Protein AF-F6X4F9-F1 (afdb_monomer)

Sequence (262 aa):
MYTMCDDCQFLCIAQPEYCQVLHQGQENIQNVYNEAGDLVMVKEKREFEGGTKIGNIVIRGNADSLMHHLLEENSIDTTYTEDFLLTYRAFNNDPLKISNKLLEWFDSVMFRDKVIRVILLWINNHFNDFECDWRMMNVLEKFEEKLHQANLHGQTKLFNIACTAKAQARTVTITRPSSEAELCFQILGGSEKNFPIYISSVLEGSEGETKGVKRGDLLLEVNGQNFEKLTLEKATAILKKNTELRLTLKTSLFAFKEMVSE

Radius of gyration: 26.45 Å; Cα contacts (8 Å, |Δi|>4): 347; chains: 1; bounding box: 53×44×87 Å

Foldseek 3Di:
DDDPDPPDDDDDDDPVRVVVVVVLQVVQWDFDADPVGDGFWIWGWDAPDVRPDIDTDTDDGALVVLLVCLQPPDDPPPCSLVVCLVCVCVRDVDCCVSLVVLLVCCVDPSRVVSSLVSVLSNLQPPVVSQLVDVVSVVSLVSVLVSCVVVVVVVSNVSSLVSNQVSWDKDKFKDFAPALPDDDQWDWDDALVNPGFIFTQGGHPPDPCVVRRPDGQKGWQDWPNHGRGHGGSVVVVVVVSRDRMTTTTIIRNNPSNVVVVVD

Structure (mmCIF, N/CA/C/O backbone):
data_AF-F6X4F9-F1
#
_entry.id   AF-F6X4F9-F1
#
loop_
_atom_site.group_PDB
_atom_site.id
_atom_site.type_symbol
_atom_site.label_atom_id
_atom_site.label_alt_id
_atom_site.label_comp_id
_atom_site.label_asym_id
_atom_site.label_entity_id
_atom_site.label_seq_id
_atom_site.pdbx_PDB_ins_code
_atom_site.Cartn_x
_atom_site.Cartn_y
_atom_site.Cartn_z
_atom_site.occupancy
_atom_site.B_iso_or_equiv
_atom_site.auth_seq_id
_atom_site.auth_comp_id
_atom_site.auth_asym_id
_atom_site.auth_atom_id
_atom_site.pdbx_PDB_model_num
ATOM 1 N N 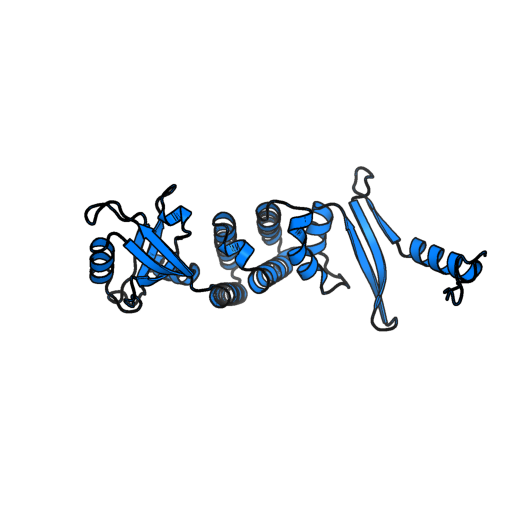. MET A 1 1 ? -2.314 15.198 -56.295 1.00 66.50 1 MET A N 1
ATOM 2 C CA . MET A 1 1 ? -3.221 15.125 -55.132 1.00 66.50 1 MET A CA 1
ATOM 3 C C . MET A 1 1 ? -4.538 15.734 -55.576 1.00 66.50 1 MET A C 1
ATOM 5 O O . MET A 1 1 ? -4.487 16.798 -56.176 1.00 66.50 1 MET A O 1
ATOM 9 N N . TYR A 1 2 ? -5.664 15.049 -55.387 1.00 78.69 2 TYR A N 1
ATOM 10 C CA . TYR A 1 2 ? -6.989 15.601 -55.689 1.00 78.69 2 TYR A CA 1
ATOM 11 C C . TYR A 1 2 ? -7.671 15.905 -54.357 1.00 78.69 2 TYR A C 1
ATOM 13 O O . TYR A 1 2 ? -7.706 15.033 -53.489 1.00 78.69 2 TYR A O 1
ATOM 21 N N . THR A 1 3 ? -8.136 17.137 -54.168 1.00 84.12 3 THR A N 1
ATOM 22 C CA . THR A 1 3 ? -8.830 17.561 -52.947 1.00 84.12 3 THR A CA 1
ATOM 23 C C . THR A 1 3 ? -10.338 17.404 -53.125 1.00 84.12 3 THR A C 1
ATOM 25 O O . THR A 1 3 ? -10.852 17.520 -54.234 1.00 84.12 3 THR A O 1
ATOM 28 N N . MET A 1 4 ? -11.041 17.091 -52.034 1.00 85.88 4 MET A N 1
ATOM 29 C CA . MET A 1 4 ? -12.495 16.858 -52.045 1.00 85.88 4 MET A CA 1
ATOM 30 C C . MET A 1 4 ? -13.306 18.115 -51.690 1.00 85.88 4 MET A C 1
ATOM 32 O O . MET A 1 4 ? -14.517 18.130 -51.888 1.00 85.88 4 MET A O 1
ATOM 36 N N . CYS A 1 5 ? -12.657 19.158 -51.169 1.00 88.69 5 CYS A N 1
ATOM 37 C CA . CYS A 1 5 ? -13.255 20.455 -50.859 1.00 88.69 5 CYS A CA 1
ATOM 38 C C . CYS A 1 5 ? -12.217 21.584 -50.978 1.00 88.69 5 CYS A C 1
ATOM 40 O O . CYS A 1 5 ? -11.009 21.322 -51.060 1.00 88.69 5 CYS A O 1
ATOM 42 N N . ASP A 1 6 ? -12.701 22.825 -50.982 1.00 88.94 6 ASP A N 1
ATOM 43 C CA . ASP A 1 6 ? -11.868 24.029 -51.028 1.00 88.94 6 ASP A CA 1
ATOM 44 C C . ASP A 1 6 ? -11.100 24.239 -49.705 1.00 88.94 6 ASP A C 1
ATOM 46 O O . ASP A 1 6 ? -11.443 23.659 -48.673 1.00 88.94 6 ASP A O 1
ATOM 50 N N . ASP A 1 7 ? -10.019 25.027 -49.756 1.00 88.25 7 ASP A N 1
ATOM 51 C CA . ASP A 1 7 ? -9.157 25.414 -48.621 1.00 88.25 7 ASP A CA 1
ATOM 52 C C . ASP A 1 7 ? -8.497 24.268 -47.823 1.00 88.25 7 ASP A C 1
ATOM 54 O O . ASP A 1 7 ? -8.150 24.412 -46.648 1.00 88.25 7 ASP A O 1
ATOM 58 N N . CYS A 1 8 ? -8.242 23.124 -48.464 1.00 85.62 8 CYS A N 1
ATOM 59 C CA . CYS A 1 8 ? -7.477 22.045 -47.839 1.00 85.62 8 CYS A CA 1
ATOM 60 C C . CYS A 1 8 ? -6.019 22.464 -47.559 1.00 85.62 8 CYS A C 1
ATOM 62 O O . CYS A 1 8 ? -5.264 22.780 -48.481 1.00 85.62 8 CYS A O 1
ATOM 64 N N . GLN A 1 9 ? -5.597 22.383 -46.295 1.00 87.94 9 GLN A N 1
ATOM 65 C CA . GLN A 1 9 ? -4.209 22.590 -45.875 1.00 87.94 9 GLN A CA 1
ATOM 66 C C . GLN A 1 9 ? -3.514 21.245 -45.658 1.00 87.94 9 GLN A C 1
ATOM 68 O O . GLN A 1 9 ? -4.029 20.376 -44.954 1.00 87.94 9 GLN A O 1
ATOM 73 N N . PHE A 1 10 ? -2.327 21.083 -46.238 1.00 85.94 10 PHE A N 1
ATOM 74 C CA . PHE A 1 10 ? -1.534 19.863 -46.115 1.00 85.94 10 PHE A CA 1
ATOM 75 C C . PHE A 1 10 ? -0.150 20.181 -45.569 1.00 85.94 10 PHE A C 1
ATOM 77 O O . PHE A 1 10 ? 0.509 21.115 -46.025 1.00 85.94 10 PHE A O 1
ATOM 84 N N . LEU A 1 11 ? 0.307 19.356 -44.628 1.00 86.50 11 LEU A N 1
ATOM 85 C CA . LEU A 1 11 ? 1.711 19.306 -44.253 1.00 86.50 11 LEU A CA 1
ATOM 86 C C . LEU A 1 11 ? 2.422 18.345 -45.210 1.00 86.50 11 LEU A C 1
ATOM 88 O O . LEU A 1 11 ? 2.177 17.139 -45.185 1.00 86.50 11 LEU A O 1
ATOM 92 N N . CYS A 1 12 ? 3.280 18.887 -46.069 1.00 87.50 12 CYS A N 1
ATOM 93 C CA . CYS A 1 12 ? 4.074 18.106 -47.010 1.00 87.50 12 CYS A CA 1
ATOM 94 C C . CYS A 1 12 ? 5.480 17.891 -46.443 1.00 87.50 12 CYS A C 1
ATOM 96 O O . CYS A 1 12 ? 6.145 18.855 -46.076 1.00 87.50 12 CYS A O 1
ATOM 98 N N . ILE A 1 13 ? 5.936 16.640 -46.419 1.00 85.62 13 ILE A N 1
ATOM 99 C CA . ILE A 1 13 ? 7.317 16.265 -46.087 1.00 85.62 13 ILE A CA 1
ATOM 100 C C . ILE A 1 13 ? 7.935 15.699 -47.364 1.00 85.62 13 ILE A C 1
ATOM 102 O O . ILE A 1 1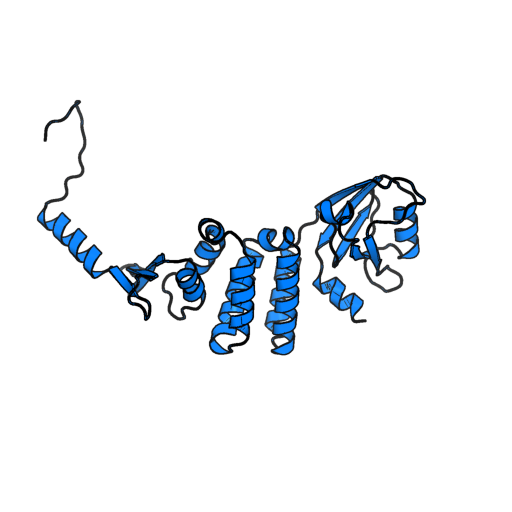3 ? 7.317 14.842 -48.007 1.00 85.62 13 ILE A O 1
ATOM 106 N N . ALA A 1 14 ? 9.114 16.177 -47.775 1.00 90.50 14 ALA A N 1
ATOM 107 C CA . ALA A 1 14 ? 9.739 15.668 -48.989 1.00 90.50 14 ALA A CA 1
ATOM 108 C C . ALA A 1 14 ? 10.130 14.195 -48.799 1.00 90.50 14 ALA A C 1
ATOM 110 O O . ALA A 1 14 ? 10.562 13.789 -47.723 1.00 90.50 14 ALA A O 1
ATOM 111 N N . GLN A 1 15 ? 10.015 13.376 -49.849 1.00 85.69 15 GLN A N 1
ATOM 112 C CA . GLN A 1 15 ? 10.325 11.944 -49.756 1.00 85.69 15 GLN A CA 1
ATOM 113 C C . GLN A 1 15 ? 11.728 11.650 -49.176 1.00 85.69 15 GLN A C 1
ATOM 115 O O . GLN A 1 15 ? 11.817 10.763 -48.329 1.00 85.69 15 GLN A O 1
ATOM 120 N N . PRO A 1 16 ? 12.809 12.377 -49.542 1.00 85.12 16 PRO A N 1
ATOM 121 C CA . PRO A 1 16 ? 14.123 12.166 -48.932 1.00 85.12 16 PRO A CA 1
ATOM 122 C C . PRO A 1 16 ? 14.138 12.443 -47.423 1.00 85.12 16 PRO A C 1
ATOM 124 O O . PRO A 1 16 ? 14.713 11.665 -46.668 1.00 85.12 16 PRO A O 1
ATOM 127 N N . GLU A 1 17 ? 13.457 13.502 -46.981 1.00 84.94 17 GLU A N 1
ATOM 128 C CA . GLU A 1 17 ? 13.347 13.885 -45.567 1.00 84.94 17 GLU A CA 1
ATOM 129 C C . GLU A 1 17 ? 12.519 12.856 -44.789 1.00 84.94 17 GLU A C 1
ATOM 131 O O . 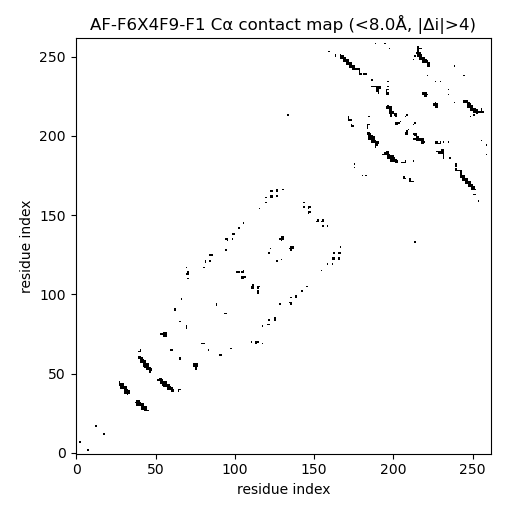GLU A 1 17 ? 12.913 12.426 -43.709 1.00 84.94 17 GLU A O 1
ATOM 136 N N . TYR A 1 18 ? 11.413 12.382 -45.368 1.00 83.12 18 TYR A N 1
ATOM 137 C CA . TYR A 1 18 ? 10.590 11.323 -44.788 1.00 83.12 18 TYR A CA 1
ATOM 138 C C . TYR A 1 18 ? 11.375 10.015 -44.626 1.00 83.12 18 TYR A C 1
ATOM 140 O O . TYR A 1 18 ? 11.352 9.403 -43.559 1.00 83.12 18 TYR A O 1
ATOM 148 N N . CYS A 1 19 ? 12.108 9.599 -45.664 1.00 75.62 19 CYS A N 1
ATOM 149 C CA . CYS A 1 19 ? 12.958 8.412 -45.608 1.00 75.62 19 CYS A CA 1
ATOM 150 C C . CYS A 1 19 ? 14.079 8.561 -44.573 1.00 75.62 19 CYS A C 1
ATOM 152 O O . CYS A 1 19 ? 14.352 7.608 -43.850 1.00 75.62 19 CYS A O 1
ATOM 154 N N . GLN A 1 20 ? 14.689 9.743 -44.462 1.00 75.56 20 GLN A N 1
ATOM 155 C CA . GLN A 1 20 ? 15.722 10.020 -43.467 1.00 75.56 20 GLN A CA 1
ATOM 156 C C . GLN A 1 20 ? 15.174 9.943 -42.036 1.00 75.56 20 GLN A C 1
ATOM 158 O O . GLN A 1 20 ? 15.777 9.276 -41.198 1.00 75.56 20 GLN A O 1
ATOM 163 N N . VAL A 1 21 ? 14.015 10.552 -41.765 1.00 76.31 21 VAL A N 1
ATOM 164 C CA . VAL A 1 21 ? 13.353 10.494 -40.450 1.00 76.31 21 VAL A CA 1
ATOM 165 C C . VAL A 1 21 ? 12.962 9.058 -40.094 1.00 76.31 21 VAL A C 1
ATOM 167 O O . VAL A 1 21 ? 13.197 8.616 -38.970 1.00 76.31 21 VAL A O 1
ATOM 170 N N . LEU A 1 22 ? 12.414 8.296 -41.047 1.00 72.06 22 LEU A N 1
ATOM 171 C CA . LEU A 1 22 ? 12.096 6.882 -40.832 1.00 72.06 22 LEU A CA 1
ATOM 172 C C . LEU A 1 22 ? 13.340 6.041 -40.537 1.00 72.06 22 LEU A C 1
ATOM 174 O O . LEU A 1 22 ? 13.297 5.190 -39.651 1.00 72.06 22 LEU A O 1
ATOM 178 N N . HIS A 1 23 ? 14.434 6.261 -41.268 1.00 70.50 23 HIS A N 1
ATOM 179 C CA . HIS A 1 23 ? 15.666 5.497 -41.087 1.00 70.50 23 HIS A CA 1
ATOM 180 C C . HIS A 1 23 ? 16.326 5.811 -39.742 1.00 70.50 23 HIS A C 1
ATOM 182 O O . HIS A 1 23 ? 16.670 4.892 -39.007 1.00 70.50 23 HIS A O 1
ATOM 188 N N . GLN A 1 24 ? 16.386 7.092 -39.363 1.00 69.56 24 GLN A N 1
ATOM 189 C CA . GLN A 1 24 ? 16.840 7.516 -38.036 1.00 69.56 24 GLN A CA 1
ATOM 190 C C . GLN A 1 24 ? 15.976 6.912 -36.921 1.00 69.56 24 GLN A C 1
ATOM 192 O O . GLN A 1 24 ? 16.505 6.412 -35.932 1.00 69.56 24 GLN A O 1
ATOM 197 N N . GLY A 1 25 ? 14.650 6.886 -37.092 1.00 68.94 25 GLY A N 1
ATOM 198 C CA . GLY A 1 25 ? 13.745 6.220 -36.155 1.00 68.94 25 GLY A CA 1
ATOM 199 C C . GLY A 1 25 ? 14.023 4.718 -36.024 1.00 68.94 25 GLY A C 1
ATOM 200 O O . GLY A 1 25 ? 14.007 4.191 -34.918 1.00 68.94 25 GLY A O 1
ATOM 201 N N . GLN A 1 26 ? 14.331 4.029 -37.127 1.00 67.38 26 GLN A N 1
ATOM 202 C CA . GLN A 1 26 ? 14.677 2.602 -37.117 1.00 67.38 26 GLN A CA 1
ATOM 203 C C . GLN A 1 26 ? 16.035 2.318 -36.466 1.00 67.38 26 GLN A C 1
ATOM 205 O O . GLN A 1 26 ? 16.137 1.368 -35.695 1.00 67.38 26 GLN A O 1
ATOM 210 N N . GLU A 1 27 ? 17.054 3.140 -36.724 1.00 74.19 27 GLU A N 1
ATOM 211 C CA . GLU A 1 27 ? 18.376 3.020 -36.088 1.00 74.19 27 GLU A CA 1
ATOM 212 C C . GLU A 1 27 ? 18.328 3.297 -34.578 1.00 74.19 27 GLU A C 1
ATOM 214 O O . GLU A 1 27 ? 19.122 2.748 -33.811 1.00 74.19 27 GLU A O 1
ATOM 219 N N . ASN A 1 28 ? 17.367 4.110 -34.135 1.00 81.75 28 ASN A N 1
ATOM 220 C CA . ASN A 1 28 ? 17.165 4.428 -32.725 1.00 81.75 28 ASN A CA 1
ATOM 221 C C . ASN A 1 28 ? 16.372 3.358 -31.962 1.00 81.75 28 ASN A C 1
ATOM 223 O O . ASN A 1 28 ? 16.310 3.420 -30.732 1.00 81.75 28 ASN A O 1
ATOM 227 N N . ILE A 1 29 ? 15.785 2.367 -32.640 1.00 87.00 29 ILE A N 1
ATOM 228 C CA . ILE A 1 29 ? 15.054 1.277 -31.987 1.00 87.00 29 ILE A CA 1
ATOM 229 C C . ILE A 1 29 ? 16.019 0.162 -31.579 1.00 87.00 29 ILE A C 1
ATOM 231 O O . ILE A 1 29 ? 16.680 -0.469 -32.401 1.00 87.00 29 ILE A O 1
ATOM 235 N N . GLN A 1 30 ? 16.025 -0.152 -30.287 1.00 87.69 30 GLN A N 1
ATOM 236 C CA . GLN A 1 30 ? 16.739 -1.283 -29.716 1.00 87.69 30 GLN A CA 1
ATOM 237 C C . GLN A 1 30 ? 15.753 -2.380 -29.301 1.00 87.69 30 GLN A C 1
ATOM 239 O O . GLN A 1 30 ? 14.967 -2.224 -28.365 1.00 87.69 30 GLN A O 1
ATOM 244 N N . ASN A 1 31 ? 15.845 -3.529 -29.966 1.00 90.81 31 ASN A N 1
ATOM 245 C CA . ASN A 1 31 ? 15.085 -4.729 -29.629 1.00 90.81 31 ASN A CA 1
ATOM 246 C C . ASN A 1 31 ? 15.858 -5.585 -28.615 1.00 90.81 31 ASN A C 1
ATOM 248 O O . ASN A 1 31 ? 17.020 -5.922 -28.841 1.00 90.81 31 ASN A O 1
ATOM 252 N N . VAL A 1 32 ? 15.209 -5.944 -27.509 1.00 89.81 32 VAL A N 1
ATOM 253 C CA . VAL A 1 32 ? 15.756 -6.798 -26.449 1.00 89.81 32 VAL A CA 1
ATOM 254 C C . VAL A 1 32 ? 15.086 -8.164 -26.528 1.00 89.81 32 VAL A C 1
ATOM 256 O O . VAL A 1 32 ? 13.857 -8.257 -26.468 1.00 89.81 32 VAL A O 1
ATOM 259 N N . TYR A 1 33 ? 15.899 -9.212 -26.641 1.00 91.31 33 TYR A N 1
ATOM 260 C CA . TYR A 1 33 ? 15.455 -10.599 -26.768 1.00 91.31 33 TYR A CA 1
ATOM 261 C C . TYR A 1 33 ? 15.813 -11.404 -25.515 1.00 91.31 33 TYR A C 1
ATOM 263 O 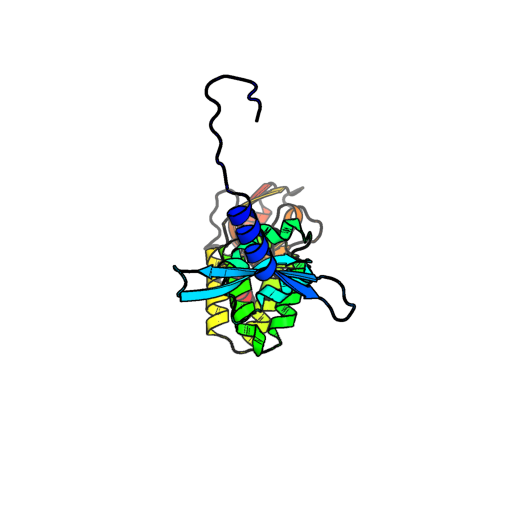O . TYR A 1 33 ? 16.802 -11.098 -24.847 1.00 91.31 33 TYR A O 1
ATOM 271 N N . ASN A 1 34 ? 15.012 -12.418 -25.188 1.00 89.75 34 ASN A N 1
ATOM 272 C CA . ASN A 1 34 ? 15.345 -13.385 -24.138 1.00 89.75 34 ASN A CA 1
ATOM 273 C C . ASN A 1 34 ? 16.349 -14.444 -24.645 1.00 89.75 34 ASN A C 1
ATOM 275 O O . ASN A 1 34 ? 16.702 -14.482 -25.823 1.00 89.75 34 ASN A O 1
ATOM 279 N N . GLU A 1 35 ? 16.776 -15.344 -23.756 1.00 87.75 35 GLU A N 1
ATOM 280 C CA . GLU A 1 35 ? 17.669 -16.467 -24.096 1.00 87.75 35 GLU A CA 1
ATOM 281 C C . GLU A 1 35 ? 17.063 -17.445 -25.119 1.00 87.75 35 GLU A C 1
ATOM 283 O O . GLU A 1 35 ? 17.797 -18.127 -25.829 1.00 87.75 35 GLU A O 1
ATOM 288 N N . ALA A 1 36 ? 15.731 -17.495 -25.226 1.00 89.19 36 ALA A N 1
ATOM 289 C CA . ALA A 1 36 ? 15.012 -18.309 -26.204 1.00 89.19 36 ALA A CA 1
ATOM 290 C C . ALA A 1 36 ? 14.907 -17.644 -27.595 1.00 89.19 36 ALA A C 1
ATOM 292 O O . ALA A 1 36 ? 14.489 -18.295 -28.551 1.00 89.19 36 ALA A O 1
ATOM 293 N N . GLY A 1 37 ? 15.308 -16.373 -27.727 1.00 88.69 37 GLY A N 1
ATOM 294 C CA . GLY A 1 37 ? 15.228 -15.591 -28.963 1.00 88.69 37 GLY A CA 1
ATOM 295 C C . GLY A 1 37 ? 13.920 -14.814 -29.165 1.00 88.69 37 GLY A C 1
ATOM 296 O O . GLY A 1 37 ? 13.757 -14.175 -30.204 1.00 88.69 37 GLY A O 1
ATOM 297 N N . ASP A 1 38 ? 13.001 -14.814 -28.199 1.00 91.06 38 ASP A N 1
ATOM 298 C CA . ASP A 1 38 ? 11.753 -14.049 -28.271 1.00 91.06 38 ASP A CA 1
ATOM 299 C C . ASP A 1 38 ? 11.983 -12.572 -27.941 1.00 91.06 38 ASP A C 1
ATOM 301 O O . ASP A 1 38 ? 12.715 -12.231 -27.008 1.00 91.06 38 ASP A O 1
ATOM 305 N N . LEU A 1 39 ? 11.311 -11.679 -28.671 1.00 92.19 39 LEU A N 1
ATOM 306 C CA . LEU A 1 39 ? 11.330 -10.242 -28.398 1.00 92.19 39 LEU A CA 1
ATOM 307 C C . LEU A 1 39 ? 10.563 -9.939 -27.104 1.00 92.19 39 LEU A C 1
ATOM 309 O O . LEU A 1 39 ? 9.344 -10.104 -27.053 1.00 92.19 39 LEU A O 1
ATOM 313 N N . VAL A 1 40 ? 11.255 -9.433 -26.082 1.00 94.00 40 VAL A N 1
ATOM 314 C CA . VAL A 1 40 ? 10.661 -9.180 -24.758 1.00 94.00 40 VAL A CA 1
ATOM 315 C C . VAL A 1 40 ? 10.491 -7.703 -24.424 1.00 94.00 40 VAL A C 1
ATOM 317 O O . VAL A 1 40 ? 9.591 -7.349 -23.661 1.00 94.00 40 VAL A O 1
ATOM 320 N N . MET A 1 41 ? 11.304 -6.825 -25.012 1.00 93.31 41 MET A N 1
ATOM 321 C CA . MET A 1 41 ? 11.222 -5.384 -24.787 1.00 93.31 41 MET A CA 1
ATOM 322 C C . MET A 1 41 ? 11.773 -4.609 -25.983 1.00 93.31 41 MET A C 1
ATOM 324 O O . MET A 1 41 ? 12.692 -5.055 -26.664 1.00 93.31 41 MET A O 1
ATOM 328 N N . VAL A 1 42 ? 11.209 -3.434 -26.233 1.00 93.19 42 VAL A N 1
ATOM 329 C CA . VAL A 1 42 ? 11.664 -2.491 -27.252 1.00 93.19 42 VAL A CA 1
ATOM 330 C C . VAL A 1 42 ? 11.962 -1.167 -26.572 1.00 93.19 42 VAL A C 1
ATOM 332 O O . VAL A 1 42 ? 11.096 -0.587 -25.908 1.00 93.19 42 VAL A O 1
ATOM 335 N N . LYS A 1 43 ? 13.196 -0.705 -26.747 1.00 91.56 43 LYS A N 1
ATOM 336 C CA . LYS A 1 43 ? 13.685 0.582 -26.274 1.00 91.56 43 LYS A CA 1
ATOM 337 C C . LYS A 1 43 ? 13.901 1.523 -27.460 1.00 91.56 43 LYS A C 1
ATOM 339 O O . LYS A 1 43 ? 14.220 1.071 -28.555 1.00 91.56 43 LYS A O 1
ATOM 344 N N . GLU A 1 44 ? 13.737 2.818 -27.246 1.00 89.19 44 GLU A N 1
ATOM 345 C CA . GLU A 1 44 ? 14.043 3.862 -28.226 1.00 89.19 44 GLU A CA 1
ATOM 346 C C . GLU A 1 44 ? 15.117 4.783 -27.653 1.00 89.19 44 GLU A C 1
ATOM 348 O O . GLU A 1 44 ? 14.991 5.279 -26.531 1.00 89.19 44 GLU A O 1
ATOM 353 N N . LYS A 1 45 ? 16.174 5.016 -28.426 1.00 85.81 45 LYS A N 1
ATOM 354 C CA . LYS A 1 45 ? 17.211 5.987 -28.111 1.00 85.81 45 LYS A CA 1
ATOM 355 C C . LYS A 1 45 ? 16.672 7.390 -28.381 1.00 85.81 45 LYS A C 1
ATOM 357 O O . LYS A 1 45 ? 16.389 7.736 -29.524 1.00 85.81 45 LYS A O 1
ATOM 362 N N . ARG A 1 46 ? 16.551 8.199 -27.330 1.00 83.00 46 ARG A N 1
ATOM 363 C CA . ARG A 1 46 ? 16.126 9.599 -27.409 1.00 83.00 46 ARG A CA 1
ATOM 364 C C . ARG A 1 46 ? 17.205 10.540 -26.896 1.00 83.00 46 ARG A C 1
ATOM 366 O O . ARG A 1 46 ? 17.989 10.206 -26.004 1.00 83.00 46 ARG A O 1
ATOM 373 N N . GLU A 1 47 ? 17.213 11.731 -27.478 1.00 78.12 47 GLU A N 1
ATOM 374 C CA . GLU A 1 47 ? 17.996 12.866 -27.010 1.00 78.12 47 GLU A CA 1
ATOM 375 C C . GLU A 1 47 ? 17.135 13.714 -26.071 1.00 78.12 47 GLU A C 1
ATOM 377 O O . GLU A 1 47 ? 16.001 14.071 -26.390 1.00 78.12 47 GLU A O 1
ATOM 382 N N . PHE A 1 48 ? 17.680 14.029 -24.903 1.00 68.31 48 PHE A N 1
ATOM 383 C CA . PHE A 1 48 ? 17.057 14.856 -23.879 1.00 68.31 48 PHE A CA 1
ATOM 384 C C . PHE A 1 48 ? 17.857 16.149 -23.696 1.00 68.31 48 PHE A C 1
ATOM 386 O O . PHE A 1 48 ? 19.045 16.213 -24.022 1.00 68.31 48 PHE A O 1
ATOM 393 N N . GLU A 1 49 ? 17.188 17.186 -23.181 1.00 65.31 49 GLU A N 1
ATOM 394 C CA . GLU A 1 49 ? 17.802 18.472 -22.798 1.00 65.31 49 GLU A CA 1
ATOM 395 C C . GLU A 1 49 ? 18.611 19.159 -23.919 1.00 65.31 49 GLU A C 1
ATOM 397 O O . GLU A 1 49 ? 19.643 19.776 -23.677 1.00 65.31 49 GLU A O 1
ATOM 402 N N . GLY A 1 50 ? 18.145 19.071 -25.170 1.00 61.81 50 GLY A N 1
ATOM 403 C CA . GLY A 1 50 ? 18.813 19.726 -26.302 1.00 61.81 50 GLY A CA 1
ATOM 404 C C . GLY A 1 50 ? 20.109 19.041 -26.759 1.00 61.81 50 GLY A C 1
ATOM 405 O O . GLY A 1 50 ? 20.953 19.700 -27.360 1.00 61.81 50 GLY A O 1
ATOM 406 N N . GLY A 1 51 ? 20.268 17.740 -26.481 1.00 63.47 51 GLY A N 1
ATOM 407 C CA . GLY A 1 51 ? 21.341 16.897 -27.029 1.00 63.47 51 GLY A CA 1
ATOM 408 C C . GLY A 1 51 ? 22.476 16.565 -26.054 1.00 63.47 51 GLY A C 1
ATOM 409 O O . GLY A 1 51 ? 23.390 15.823 -26.404 1.00 63.47 51 GLY A O 1
ATOM 410 N N . THR A 1 52 ? 22.435 17.066 -24.818 1.00 64.75 52 THR A N 1
ATOM 411 C CA . THR A 1 52 ? 23.460 16.796 -23.790 1.00 64.75 52 THR A CA 1
ATOM 412 C C . THR A 1 52 ? 23.322 15.423 -23.138 1.00 64.75 52 THR A C 1
ATOM 414 O O . THR A 1 52 ? 24.314 14.885 -22.641 1.00 64.75 52 THR A O 1
ATOM 417 N N . LYS A 1 53 ? 22.122 14.829 -23.144 1.00 71.31 53 LYS A N 1
ATOM 418 C CA . LYS A 1 53 ? 21.860 13.518 -22.540 1.00 71.31 53 LYS A CA 1
ATOM 419 C C . LYS A 1 53 ? 21.167 12.606 -23.545 1.00 71.31 53 LYS A C 1
ATOM 421 O O . LYS A 1 53 ? 20.045 12.869 -23.961 1.00 71.31 53 LYS A O 1
ATOM 426 N N . ILE A 1 54 ? 21.837 11.524 -23.930 1.00 77.75 54 ILE A N 1
ATOM 427 C CA . ILE A 1 54 ? 21.324 10.560 -24.906 1.00 77.75 54 ILE A CA 1
ATOM 428 C C . ILE A 1 54 ? 21.147 9.208 -24.235 1.00 77.75 54 ILE A C 1
ATOM 430 O O . ILE A 1 54 ? 22.075 8.706 -23.600 1.00 77.75 54 ILE A O 1
ATOM 434 N N . GLY A 1 55 ? 19.998 8.576 -24.447 1.00 80.88 55 GLY A N 1
ATOM 435 C CA . GLY A 1 55 ? 19.865 7.146 -24.202 1.00 80.88 55 GLY A CA 1
ATOM 436 C C . GLY A 1 55 ? 18.431 6.665 -24.220 1.00 80.88 55 GLY A C 1
ATOM 437 O O . GLY A 1 55 ? 17.572 7.250 -24.871 1.00 80.88 55 GLY A O 1
ATOM 438 N N . ASN A 1 56 ? 18.210 5.526 -23.581 1.00 85.56 56 ASN A N 1
ATOM 439 C CA . ASN A 1 56 ? 17.127 4.646 -23.981 1.00 85.56 56 ASN A CA 1
ATOM 440 C C . ASN A 1 56 ? 15.913 4.794 -23.074 1.00 85.56 56 ASN A C 1
ATOM 442 O O . ASN A 1 56 ? 16.038 4.712 -21.853 1.00 85.56 56 ASN A O 1
ATOM 446 N N . ILE A 1 57 ? 14.745 4.925 -23.692 1.00 89.19 57 ILE A N 1
ATOM 447 C CA . ILE A 1 57 ? 13.451 4.823 -23.023 1.00 89.19 57 ILE A CA 1
ATOM 448 C C . ILE A 1 57 ? 12.725 3.554 -23.446 1.00 89.19 57 ILE A C 1
ATOM 450 O O . ILE A 1 57 ? 12.957 3.037 -24.538 1.00 89.19 57 ILE A O 1
ATOM 454 N N . VAL A 1 58 ? 11.835 3.047 -22.603 1.00 91.75 58 VAL A N 1
ATOM 455 C CA . VAL A 1 58 ? 11.025 1.873 -22.936 1.00 91.75 58 VAL A CA 1
ATOM 456 C C . VAL A 1 58 ? 9.788 2.299 -23.718 1.00 91.75 58 VAL A C 1
ATOM 458 O O . VAL A 1 58 ? 9.047 3.174 -23.288 1.00 91.75 58 VAL A O 1
ATOM 461 N N . ILE A 1 59 ? 9.549 1.652 -24.860 1.00 90.69 59 ILE A N 1
ATOM 462 C CA . ILE A 1 59 ? 8.358 1.888 -25.692 1.00 90.69 59 ILE A CA 1
ATOM 463 C C . ILE A 1 59 ? 7.299 0.820 -25.448 1.00 90.69 59 ILE A C 1
ATOM 465 O O . ILE A 1 59 ? 6.110 1.112 -25.365 1.00 90.69 59 ILE A O 1
ATOM 469 N N . ARG A 1 60 ? 7.730 -0.440 -25.359 1.00 91.38 60 ARG A N 1
ATOM 470 C CA . ARG A 1 60 ? 6.861 -1.580 -25.060 1.00 91.38 60 ARG A CA 1
ATOM 471 C C . ARG A 1 60 ? 7.681 -2.741 -24.529 1.00 91.38 60 ARG A C 1
ATOM 473 O O . ARG A 1 60 ? 8.855 -2.883 -24.858 1.00 91.38 60 ARG A O 1
ATOM 480 N N . GLY A 1 61 ? 7.038 -3.622 -23.786 1.00 92.50 61 GLY A N 1
ATOM 481 C CA . GLY A 1 61 ? 7.618 -4.881 -23.352 1.00 92.50 61 GLY A CA 1
ATOM 482 C C . GLY A 1 61 ? 6.542 -5.802 -22.812 1.00 92.50 61 GLY A C 1
ATOM 483 O O . GLY A 1 61 ? 5.401 -5.384 -22.608 1.00 92.50 61 GLY A O 1
ATOM 484 N N . ASN A 1 62 ? 6.900 -7.062 -22.600 1.00 92.62 62 ASN A N 1
ATOM 485 C CA . ASN A 1 62 ? 6.057 -7.955 -21.818 1.00 92.62 62 ASN A CA 1
ATOM 486 C C . ASN A 1 62 ? 6.065 -7.533 -20.333 1.00 92.62 62 ASN A C 1
ATOM 488 O O . ASN A 1 62 ? 6.943 -6.790 -19.888 1.00 92.62 62 ASN A O 1
ATOM 492 N N . ALA A 1 63 ? 5.079 -8.005 -19.566 1.00 91.75 63 ALA A N 1
ATOM 493 C CA . ALA A 1 63 ? 4.892 -7.593 -18.174 1.00 91.75 63 ALA A CA 1
ATOM 494 C C . ALA A 1 63 ? 6.153 -7.806 -17.315 1.00 91.75 63 ALA A C 1
ATOM 496 O O . ALA A 1 63 ? 6.529 -6.919 -16.550 1.00 91.75 63 ALA A O 1
ATOM 497 N N . ASP A 1 64 ? 6.838 -8.939 -17.488 1.00 90.62 64 ASP A N 1
ATOM 498 C CA . ASP A 1 64 ? 8.041 -9.267 -16.720 1.00 90.62 64 ASP A CA 1
ATOM 499 C C . ASP A 1 64 ? 9.205 -8.326 -17.042 1.00 90.62 64 ASP A C 1
ATOM 501 O O . ASP A 1 64 ? 9.861 -7.829 -16.130 1.00 90.62 64 ASP A O 1
ATOM 505 N N . SER A 1 65 ? 9.440 -8.008 -18.318 1.00 92.44 65 SER A N 1
ATOM 506 C CA . SER A 1 65 ? 10.525 -7.100 -18.719 1.00 92.44 65 SER A CA 1
ATOM 507 C C . SER A 1 65 ? 10.276 -5.677 -18.242 1.00 92.44 65 SER A C 1
ATOM 509 O O . SER A 1 65 ? 11.200 -5.024 -17.760 1.00 92.44 65 SER A O 1
ATOM 511 N N . LEU A 1 66 ? 9.025 -5.209 -18.326 1.00 93.75 66 LEU A N 1
ATOM 512 C CA . LEU A 1 66 ? 8.637 -3.905 -17.788 1.00 93.75 66 LEU A CA 1
ATOM 513 C C . LEU A 1 66 ? 8.867 -3.846 -16.273 1.00 93.75 66 LEU A C 1
ATOM 515 O O . LEU A 1 66 ? 9.402 -2.863 -15.758 1.00 93.75 66 LEU A O 1
ATOM 519 N N . MET A 1 67 ? 8.515 -4.917 -15.561 1.00 92.81 67 MET A N 1
ATOM 520 C CA . MET A 1 67 ? 8.723 -5.019 -14.120 1.00 92.81 67 MET A CA 1
ATOM 521 C C . MET A 1 67 ? 10.217 -5.056 -13.767 1.00 92.81 67 MET A C 1
ATOM 523 O O . MET A 1 67 ? 10.650 -4.339 -12.870 1.00 92.81 67 MET A O 1
ATOM 527 N N . HIS A 1 68 ? 11.029 -5.830 -14.490 1.00 91.94 68 HIS A N 1
ATOM 528 C CA . HIS A 1 68 ? 12.483 -5.867 -14.303 1.00 91.94 68 HIS A CA 1
ATOM 529 C C . HIS A 1 68 ? 13.146 -4.511 -14.574 1.00 91.94 68 HIS A C 1
ATOM 531 O O . HIS A 1 68 ? 14.110 -4.157 -13.894 1.00 91.94 68 HIS A O 1
ATOM 537 N N . HIS A 1 69 ? 12.616 -3.720 -15.511 1.00 93.25 69 HIS A N 1
ATOM 538 C CA . HIS A 1 69 ? 13.156 -2.396 -15.818 1.00 93.25 69 HIS A CA 1
ATOM 539 C C . HIS A 1 69 ? 13.002 -1.386 -14.665 1.00 93.25 69 HIS A C 1
ATOM 541 O O . HIS A 1 69 ? 13.764 -0.424 -14.602 1.00 93.25 69 HIS A O 1
ATOM 547 N N . LEU A 1 70 ? 12.123 -1.636 -13.681 1.00 92.94 70 LEU A N 1
ATOM 548 C CA . LEU A 1 70 ? 12.081 -0.852 -12.434 1.00 92.94 70 LEU A CA 1
ATOM 549 C C . LEU A 1 70 ? 13.423 -0.854 -11.682 1.00 92.94 70 LEU A C 1
ATOM 551 O O . LEU A 1 70 ? 13.697 0.053 -10.897 1.00 92.94 70 LEU A O 1
ATOM 555 N N . LEU A 1 71 ? 14.252 -1.878 -11.904 1.00 90.62 71 LEU A N 1
ATOM 556 C CA . LEU A 1 71 ? 15.555 -2.041 -11.272 1.00 90.62 71 LEU A CA 1
ATOM 557 C C . LEU A 1 71 ? 16.725 -1.565 -12.143 1.00 90.62 71 LEU A C 1
ATOM 559 O O . LEU A 1 71 ? 17.872 -1.803 -11.771 1.00 90.62 71 LEU A O 1
ATOM 563 N N . GLU A 1 72 ? 16.497 -0.868 -13.257 1.00 86.62 72 GLU A N 1
ATOM 564 C CA . GLU A 1 72 ? 17.567 -0.326 -14.112 1.00 86.62 72 GLU A CA 1
ATOM 565 C C . GLU A 1 72 ? 18.305 0.841 -13.413 1.00 86.62 72 GLU A C 1
ATOM 567 O O . GLU A 1 72 ? 17.677 1.694 -12.790 1.00 86.62 72 GLU A O 1
ATOM 572 N N . GLU A 1 73 ? 19.649 0.854 -13.374 1.00 71.62 73 GLU A N 1
ATOM 573 C CA . GLU A 1 73 ? 20.445 1.875 -12.631 1.00 71.62 73 GLU A CA 1
ATOM 574 C C . GLU A 1 73 ? 20.559 3.199 -13.366 1.00 71.62 73 GLU A C 1
ATOM 576 O O . GLU A 1 73 ? 20.489 4.256 -12.746 1.00 71.62 73 GLU A O 1
ATOM 581 N N . ASN A 1 74 ? 20.663 3.132 -14.687 1.00 72.25 74 ASN A N 1
ATOM 582 C CA . ASN A 1 74 ? 20.962 4.282 -15.527 1.00 72.25 74 ASN A CA 1
ATOM 583 C C . ASN A 1 74 ? 19.781 4.632 -16.435 1.00 72.25 74 ASN A C 1
ATOM 585 O O . ASN A 1 74 ? 19.978 5.030 -17.584 1.00 72.25 74 ASN A O 1
ATOM 589 N N . SER A 1 75 ? 18.549 4.465 -15.936 1.00 78.81 75 SER A N 1
ATOM 590 C CA . SER A 1 75 ? 17.374 4.927 -16.675 1.00 78.81 75 SER A CA 1
ATOM 591 C C . SER A 1 75 ? 17.445 6.443 -16.834 1.00 78.81 75 SER A C 1
ATOM 593 O O . SER A 1 75 ? 17.558 7.190 -15.859 1.00 78.81 75 SER A O 1
ATOM 595 N N . ILE A 1 76 ? 17.397 6.899 -18.082 1.00 83.06 76 ILE A N 1
ATOM 596 C CA . ILE A 1 76 ? 17.292 8.326 -18.399 1.00 83.06 76 ILE A CA 1
ATOM 597 C C . ILE A 1 76 ? 15.868 8.814 -18.169 1.00 83.06 76 ILE A C 1
ATOM 599 O O . ILE A 1 76 ? 15.673 9.978 -17.826 1.00 83.06 76 ILE A O 1
ATOM 603 N N . ASP A 1 77 ? 14.907 7.906 -18.310 1.00 85.56 77 ASP A N 1
ATOM 604 C CA . ASP A 1 77 ? 13.519 8.139 -17.983 1.00 85.56 77 ASP A CA 1
ATOM 605 C C . ASP A 1 77 ? 13.344 8.160 -16.459 1.00 85.56 77 ASP A C 1
ATOM 607 O O . ASP A 1 77 ? 13.398 7.125 -15.783 1.00 85.56 77 ASP A O 1
ATOM 611 N N . THR A 1 78 ? 13.183 9.367 -15.920 1.00 86.56 78 THR A N 1
ATOM 612 C CA . THR A 1 78 ? 12.982 9.601 -14.489 1.00 86.56 78 THR A CA 1
ATOM 613 C C . THR A 1 78 ? 11.547 9.351 -14.038 1.00 86.56 78 THR A C 1
ATOM 615 O O . THR A 1 78 ? 11.341 9.189 -12.835 1.00 86.56 78 THR A O 1
ATOM 618 N N . THR A 1 79 ? 10.578 9.331 -14.963 1.00 89.69 79 THR A N 1
ATOM 619 C CA . THR A 1 79 ? 9.149 9.135 -14.664 1.00 89.69 79 THR A CA 1
ATOM 620 C C . THR A 1 79 ? 8.715 7.686 -14.839 1.00 89.69 79 THR A C 1
ATOM 622 O O . THR A 1 79 ? 7.671 7.315 -14.316 1.00 89.69 79 THR A O 1
ATOM 625 N N . TYR A 1 80 ? 9.549 6.830 -15.444 1.00 93.00 80 TYR A N 1
ATOM 626 C CA . TYR A 1 80 ? 9.241 5.416 -15.689 1.00 93.00 80 TYR A CA 1
ATOM 627 C C . TYR A 1 80 ? 8.601 4.688 -14.499 1.00 93.00 80 TYR A C 1
ATOM 629 O O . TYR A 1 80 ? 7.608 3.984 -14.663 1.00 93.00 80 TYR A O 1
ATOM 637 N N . THR A 1 81 ? 9.149 4.830 -13.285 1.00 94.06 81 THR A N 1
ATOM 638 C CA . THR A 1 81 ? 8.576 4.180 -12.094 1.00 94.06 81 THR A CA 1
ATOM 639 C C . THR A 1 81 ? 7.159 4.669 -11.806 1.00 94.06 81 THR A C 1
ATOM 641 O O . THR A 1 81 ? 6.301 3.864 -11.461 1.00 94.06 81 THR A O 1
ATOM 644 N N . GLU A 1 82 ? 6.902 5.966 -11.944 1.00 93.69 82 GLU A N 1
ATOM 645 C CA . GLU A 1 82 ? 5.575 6.546 -11.730 1.00 93.69 82 GLU A CA 1
ATOM 646 C C . GLU A 1 82 ? 4.606 6.094 -12.822 1.00 93.69 82 GLU A C 1
ATOM 648 O O . GLU A 1 82 ? 3.514 5.629 -12.506 1.00 93.69 82 GLU A O 1
ATOM 653 N N . ASP A 1 83 ? 5.036 6.126 -14.083 1.00 93.94 83 ASP A N 1
ATOM 654 C CA . ASP A 1 83 ? 4.237 5.686 -15.228 1.00 93.94 83 ASP A CA 1
ATOM 655 C C . ASP A 1 83 ? 3.893 4.194 -15.131 1.00 93.94 83 ASP A C 1
ATOM 657 O O . ASP A 1 83 ? 2.748 3.790 -15.352 1.00 93.94 83 ASP A O 1
ATOM 661 N N . PHE A 1 84 ? 4.854 3.362 -14.720 1.00 95.38 84 PHE A N 1
ATOM 662 C CA . PHE A 1 84 ? 4.632 1.943 -14.461 1.00 95.38 84 PHE A CA 1
ATOM 663 C C . PHE A 1 84 ? 3.609 1.739 -13.338 1.00 95.38 84 PHE A C 1
ATOM 665 O O . PHE A 1 84 ? 2.652 0.985 -13.509 1.00 95.38 84 PHE A O 1
ATOM 672 N N . LEU A 1 85 ? 3.770 2.415 -12.196 1.00 95.00 85 LEU A N 1
ATOM 673 C CA . LEU A 1 85 ? 2.860 2.279 -11.052 1.00 95.00 85 LEU A CA 1
ATOM 674 C C . LEU A 1 85 ? 1.454 2.826 -11.347 1.00 95.00 85 LEU A C 1
ATOM 676 O O . LEU A 1 85 ? 0.467 2.297 -10.835 1.00 95.00 85 LEU A O 1
ATOM 680 N N . LEU A 1 86 ? 1.346 3.827 -12.218 1.00 93.69 86 LEU A N 1
ATOM 681 C CA . LEU A 1 86 ? 0.073 4.361 -12.686 1.00 93.69 86 LEU A CA 1
ATOM 682 C C . LEU A 1 86 ? -0.646 3.383 -13.629 1.00 93.69 86 LEU A C 1
ATOM 684 O O . LEU A 1 86 ? -1.872 3.274 -13.591 1.00 93.69 86 LEU A O 1
ATOM 688 N N . THR A 1 87 ? 0.102 2.669 -14.477 1.00 93.38 87 THR A N 1
ATOM 689 C CA . THR A 1 87 ? -0.461 1.923 -15.616 1.00 93.38 87 THR A CA 1
ATOM 690 C C . THR A 1 87 ? -0.386 0.403 -15.503 1.00 93.38 87 THR A C 1
ATOM 692 O O . THR A 1 87 ? -0.985 -0.275 -16.340 1.00 93.38 87 THR A O 1
ATOM 695 N N . TYR A 1 88 ? 0.256 -0.167 -14.471 1.00 93.75 88 TYR A N 1
ATOM 696 C CA . TYR A 1 88 ? 0.473 -1.621 -14.378 1.00 93.75 88 TYR A CA 1
ATOM 697 C C . TYR A 1 88 ? -0.809 -2.445 -14.507 1.00 93.75 88 TYR A C 1
ATOM 699 O O . TYR A 1 88 ? -0.787 -3.547 -15.050 1.00 93.75 88 TYR A O 1
ATOM 707 N N . ARG A 1 89 ? -1.945 -1.894 -14.069 1.00 92.75 89 ARG A N 1
ATOM 708 C CA . ARG A 1 89 ? -3.270 -2.522 -14.158 1.00 92.75 89 ARG A CA 1
ATOM 709 C C . ARG A 1 89 ? -3.705 -2.858 -15.582 1.00 92.75 89 ARG A C 1
ATOM 711 O O . ARG A 1 89 ? -4.540 -3.735 -15.761 1.00 92.75 89 ARG A O 1
ATOM 718 N N . ALA A 1 90 ? -3.159 -2.177 -16.588 1.00 91.44 90 ALA A N 1
ATOM 719 C CA . ALA A 1 90 ? -3.470 -2.445 -17.988 1.00 91.44 90 ALA A CA 1
ATOM 720 C C . ALA A 1 90 ? -2.909 -3.794 -18.473 1.00 91.44 90 ALA A C 1
ATOM 722 O O . ALA A 1 90 ? -3.443 -4.373 -19.415 1.00 91.44 90 ALA A O 1
ATOM 723 N N . PHE A 1 91 ? -1.841 -4.293 -17.845 1.00 88.88 91 PHE A N 1
ATOM 724 C CA . PHE A 1 91 ? -1.155 -5.523 -18.254 1.00 88.88 91 PHE A CA 1
ATOM 725 C C . PHE A 1 91 ? -0.940 -6.525 -17.111 1.00 88.88 91 PHE A C 1
ATOM 727 O O . PHE A 1 91 ? -0.503 -7.651 -17.349 1.00 88.88 91 PHE A O 1
ATOM 734 N N . ASN A 1 92 ? -1.260 -6.149 -15.875 1.00 80.69 92 ASN A N 1
ATOM 735 C CA . ASN A 1 92 ? -1.205 -7.010 -14.709 1.00 80.69 92 ASN A CA 1
ATOM 736 C C . ASN A 1 92 ? -2.449 -6.812 -13.833 1.00 80.69 92 ASN A C 1
ATOM 738 O O . ASN A 1 92 ? -2.642 -5.765 -13.221 1.00 80.69 92 ASN A O 1
ATOM 742 N N . ASN A 1 93 ? -3.265 -7.862 -13.748 1.00 81.19 93 ASN A N 1
ATOM 743 C CA . ASN A 1 93 ? -4.529 -7.843 -13.013 1.00 81.19 93 ASN A CA 1
ATOM 744 C C . ASN A 1 93 ? -4.362 -7.997 -11.492 1.00 81.19 93 ASN A C 1
ATOM 746 O O . ASN A 1 93 ? -5.338 -7.814 -10.770 1.00 81.19 93 ASN A O 1
ATOM 750 N N . ASP A 1 94 ? -3.172 -8.365 -11.002 1.00 90.75 94 ASP A N 1
ATOM 751 C CA . ASP A 1 94 ? -2.940 -8.631 -9.581 1.00 90.75 94 ASP A CA 1
ATOM 752 C C . ASP A 1 94 ? -1.693 -7.889 -9.057 1.00 90.75 94 ASP A C 1
ATOM 754 O O . ASP A 1 94 ? -0.561 -8.284 -9.380 1.00 90.75 94 ASP A O 1
ATOM 758 N N . PRO A 1 95 ? -1.862 -6.838 -8.225 1.00 93.50 95 PRO A N 1
ATOM 759 C CA . PRO A 1 95 ? -0.742 -6.084 -7.663 1.00 93.50 95 PRO A CA 1
ATOM 760 C C . PRO A 1 95 ? 0.180 -6.943 -6.788 1.00 93.50 95 PRO A C 1
ATOM 762 O O . PRO A 1 95 ? 1.364 -6.615 -6.662 1.00 93.50 95 PRO A O 1
ATOM 765 N N . LEU A 1 96 ? -0.301 -8.084 -6.271 1.00 94.44 96 LEU A N 1
ATOM 766 C CA . LEU A 1 96 ? 0.511 -8.997 -5.466 1.00 94.44 96 LEU A CA 1
ATOM 767 C C . LEU A 1 96 ? 1.696 -9.573 -6.232 1.00 94.44 96 LEU A C 1
ATOM 769 O O . LEU A 1 96 ? 2.730 -9.864 -5.636 1.00 94.44 96 LEU A O 1
ATOM 773 N N . LYS A 1 97 ? 1.583 -9.736 -7.554 1.00 93.50 97 LYS A N 1
ATOM 774 C CA . LYS A 1 97 ? 2.704 -10.226 -8.367 1.00 93.50 97 LYS A CA 1
ATOM 775 C C . LYS A 1 97 ? 3.881 -9.255 -8.319 1.00 93.50 97 LYS A C 1
ATOM 777 O O . LYS A 1 97 ? 5.015 -9.678 -8.124 1.00 93.50 97 LYS A O 1
ATOM 782 N N . ILE A 1 98 ? 3.594 -7.960 -8.447 1.00 95.06 98 ILE A N 1
ATOM 783 C CA . ILE A 1 98 ? 4.608 -6.899 -8.426 1.00 95.06 98 ILE A CA 1
ATOM 784 C C . ILE A 1 98 ? 5.161 -6.765 -7.012 1.00 95.06 98 ILE A C 1
ATOM 786 O O . ILE A 1 98 ? 6.372 -6.754 -6.812 1.00 95.06 98 ILE A O 1
ATOM 790 N N . SER A 1 99 ? 4.278 -6.705 -6.016 1.00 96.19 99 SER A N 1
ATOM 791 C CA . SER A 1 99 ? 4.671 -6.460 -4.634 1.00 96.19 99 SER A CA 1
ATOM 792 C C . SER A 1 99 ? 5.493 -7.616 -4.052 1.00 96.19 99 SER A C 1
ATOM 794 O O . SER A 1 99 ? 6.522 -7.373 -3.428 1.00 96.19 99 SER A O 1
ATOM 796 N N . ASN A 1 100 ? 5.123 -8.874 -4.321 1.00 96.38 100 ASN A N 1
ATOM 797 C CA . ASN A 1 100 ? 5.920 -10.033 -3.914 1.00 96.38 100 ASN A CA 1
ATOM 798 C C . ASN A 1 100 ? 7.278 -10.045 -4.617 1.00 96.38 100 ASN A C 1
ATOM 800 O O . ASN A 1 100 ? 8.289 -10.325 -3.976 1.00 96.38 100 ASN A O 1
ATOM 804 N N . LYS A 1 101 ? 7.331 -9.670 -5.902 1.00 95.88 101 LYS A N 1
ATOM 805 C CA . LYS A 1 101 ? 8.601 -9.604 -6.623 1.00 95.88 101 LYS A CA 1
ATOM 806 C C . LYS A 1 101 ? 9.529 -8.520 -6.076 1.00 95.88 101 LYS A C 1
ATOM 808 O O . LYS A 1 101 ? 10.725 -8.753 -5.927 1.00 95.88 101 LYS A O 1
ATOM 813 N N . LEU A 1 102 ? 8.975 -7.367 -5.701 1.00 97.38 102 LEU A N 1
ATOM 814 C CA . LEU A 1 102 ? 9.708 -6.315 -4.997 1.00 97.38 102 LEU A CA 1
ATOM 815 C C . LEU A 1 102 ? 10.259 -6.821 -3.653 1.00 97.38 102 LEU A C 1
ATOM 817 O O . LEU A 1 102 ? 11.428 -6.582 -3.357 1.00 97.38 102 LEU A O 1
ATOM 821 N N . LEU A 1 103 ? 9.468 -7.566 -2.870 1.00 97.62 103 LEU A N 1
ATOM 822 C CA . LEU A 1 103 ? 9.941 -8.174 -1.619 1.00 97.62 103 LEU A CA 1
ATOM 823 C C . LEU A 1 103 ? 11.077 -9.184 -1.839 1.00 97.62 103 LEU A C 1
ATOM 825 O O . LEU A 1 103 ? 12.007 -9.208 -1.037 1.00 97.62 103 LEU A O 1
ATOM 829 N N . GLU A 1 104 ? 11.016 -9.997 -2.898 1.00 96.69 104 GLU A N 1
ATOM 830 C CA . GLU A 1 104 ? 12.110 -10.905 -3.279 1.00 96.69 104 GLU A CA 1
ATOM 831 C C . GLU A 1 104 ? 13.376 -10.119 -3.644 1.00 96.69 104 GLU A C 1
ATOM 833 O O . GLU A 1 104 ? 14.475 -10.439 -3.195 1.00 96.69 104 GLU A O 1
ATOM 838 N N . TRP A 1 105 ? 13.240 -9.058 -4.442 1.00 96.69 105 TRP A N 1
ATOM 839 C CA . TRP A 1 105 ? 14.380 -8.243 -4.860 1.00 96.69 105 TRP A CA 1
ATOM 840 C C . TRP A 1 105 ? 15.020 -7.461 -3.717 1.00 96.69 105 TRP A C 1
ATOM 842 O O . TRP A 1 105 ? 16.225 -7.219 -3.762 1.00 96.69 105 TRP A O 1
ATOM 852 N N . PHE A 1 106 ? 14.260 -7.115 -2.678 1.00 97.31 106 PHE A N 1
ATOM 853 C CA . PHE A 1 106 ? 14.781 -6.448 -1.484 1.00 97.31 106 PHE A CA 1
ATOM 854 C C . PHE A 1 106 ? 15.891 -7.248 -0.779 1.00 97.31 106 PHE A C 1
ATOM 856 O O . PHE A 1 106 ? 16.799 -6.665 -0.170 1.00 97.31 106 PHE A O 1
ATOM 863 N N . ASP A 1 107 ? 15.833 -8.581 -0.865 1.00 95.62 107 ASP A N 1
ATOM 864 C CA . ASP A 1 107 ? 16.820 -9.464 -0.241 1.00 95.62 107 ASP A CA 1
ATOM 865 C C . ASP A 1 107 ? 18.207 -9.304 -0.877 1.00 95.62 107 ASP A C 1
ATOM 867 O O . ASP A 1 107 ? 19.228 -9.449 -0.200 1.00 95.62 107 ASP A O 1
ATOM 871 N N . SER A 1 108 ? 18.260 -8.881 -2.143 1.00 95.06 108 SER A N 1
ATOM 872 C CA . SER A 1 108 ? 19.498 -8.471 -2.797 1.00 95.06 108 SER A CA 1
ATOM 873 C C . SER A 1 108 ? 19.890 -7.050 -2.394 1.00 95.06 108 SER A C 1
ATOM 875 O O . SER A 1 108 ? 19.190 -6.079 -2.685 1.00 95.06 108 SER A O 1
ATOM 877 N N . VAL A 1 109 ? 21.077 -6.906 -1.796 1.00 92.81 109 VAL A N 1
ATOM 878 C CA . VAL A 1 109 ? 21.644 -5.600 -1.409 1.00 92.81 109 VAL A CA 1
ATOM 879 C C . VAL A 1 109 ? 21.730 -4.643 -2.604 1.00 92.81 109 VAL A C 1
ATOM 881 O O . VAL A 1 109 ? 21.488 -3.453 -2.438 1.00 92.81 109 VAL A O 1
ATOM 884 N N . MET A 1 110 ? 21.997 -5.163 -3.807 1.00 92.75 110 MET A N 1
ATOM 885 C CA . MET A 1 110 ? 22.134 -4.359 -5.030 1.00 92.75 110 MET A CA 1
ATOM 886 C C . MET A 1 110 ? 20.833 -3.657 -5.437 1.00 92.75 110 MET A C 1
ATOM 888 O O . MET A 1 110 ? 20.861 -2.571 -6.005 1.00 92.75 110 MET A O 1
ATOM 892 N N . PHE A 1 111 ? 19.677 -4.257 -5.142 1.00 94.00 111 PHE A N 1
ATOM 893 C CA . PHE A 1 111 ? 18.375 -3.722 -5.557 1.00 94.00 111 PHE A CA 1
ATOM 894 C C . PHE A 1 111 ? 17.620 -3.023 -4.428 1.00 94.00 111 PHE A C 1
ATOM 896 O O . PHE A 1 111 ? 16.610 -2.364 -4.682 1.00 94.00 111 PHE A O 1
ATOM 903 N N . ARG A 1 112 ? 18.108 -3.131 -3.191 1.00 94.94 112 ARG A N 1
ATOM 904 C CA . ARG A 1 112 ? 17.391 -2.725 -1.982 1.00 94.94 112 ARG A CA 1
ATOM 905 C C . ARG A 1 112 ? 16.922 -1.273 -2.009 1.00 94.94 112 ARG A C 1
ATOM 907 O O . ARG A 1 112 ? 15.733 -1.022 -1.837 1.00 94.94 112 ARG A O 1
ATOM 914 N N . ASP A 1 113 ? 17.818 -0.330 -2.283 1.00 93.56 113 ASP A N 1
ATOM 915 C CA . ASP A 1 113 ? 17.479 1.101 -2.284 1.00 93.56 113 ASP A CA 1
ATOM 916 C C . ASP A 1 113 ? 16.437 1.452 -3.353 1.00 93.56 113 ASP A C 1
ATOM 918 O O . ASP A 1 113 ? 15.551 2.282 -3.130 1.00 93.56 113 ASP A O 1
ATOM 922 N N . LYS A 1 114 ? 16.479 0.769 -4.501 1.00 93.69 114 LYS A N 1
ATOM 923 C CA . LYS A 1 114 ? 15.482 0.955 -5.558 1.00 93.69 114 LYS A CA 1
ATOM 924 C C . LYS A 1 114 ? 14.138 0.392 -5.172 1.00 93.69 114 LYS A C 1
ATOM 926 O O . LYS A 1 114 ? 13.137 1.072 -5.356 1.00 93.69 114 LYS A O 1
ATOM 931 N N . VAL A 1 115 ? 14.112 -0.814 -4.611 1.00 96.75 115 VAL A N 1
ATOM 932 C CA . VAL A 1 115 ? 12.875 -1.414 -4.111 1.00 96.75 115 VAL A CA 1
ATOM 933 C C . VAL A 1 115 ? 12.225 -0.493 -3.080 1.00 96.75 115 VAL A C 1
ATOM 935 O O . VAL A 1 115 ? 11.030 -0.221 -3.180 1.00 96.75 115 VAL A O 1
ATOM 938 N N . ILE A 1 116 ? 13.014 0.058 -2.149 1.00 96.31 116 ILE A N 1
ATOM 939 C CA . ILE A 1 116 ? 12.530 1.032 -1.163 1.00 96.31 116 ILE A CA 1
ATOM 940 C C . ILE A 1 116 ? 11.915 2.243 -1.861 1.00 96.31 116 ILE A C 1
ATOM 942 O O . ILE A 1 116 ? 10.785 2.619 -1.553 1.00 96.31 116 ILE A O 1
ATOM 946 N N . ARG A 1 117 ? 12.616 2.833 -2.834 1.00 95.31 117 ARG A N 1
ATOM 947 C CA . ARG A 1 117 ? 12.109 3.985 -3.587 1.00 95.31 117 ARG A CA 1
ATOM 948 C C . ARG A 1 117 ? 10.813 3.668 -4.338 1.00 95.31 117 ARG A C 1
ATOM 950 O O . ARG A 1 117 ? 9.885 4.468 -4.274 1.00 95.31 117 ARG A O 1
ATOM 957 N N . VAL A 1 118 ? 10.735 2.524 -5.019 1.00 96.50 118 VAL A N 1
ATOM 958 C CA . VAL A 1 118 ? 9.541 2.092 -5.766 1.00 96.50 118 VAL A CA 1
ATOM 959 C C . VAL A 1 118 ? 8.352 1.925 -4.820 1.00 96.50 118 VAL A C 1
ATOM 961 O O . VAL A 1 118 ? 7.286 2.471 -5.089 1.00 96.50 118 VAL A O 1
ATOM 964 N N . ILE A 1 119 ? 8.531 1.239 -3.687 1.00 96.50 119 ILE A N 1
ATOM 965 C CA . ILE A 1 119 ? 7.460 1.033 -2.700 1.00 96.50 119 ILE A CA 1
ATOM 966 C C . ILE A 1 119 ? 7.012 2.364 -2.086 1.00 96.50 119 ILE A C 1
ATOM 968 O O . ILE A 1 119 ? 5.813 2.612 -1.980 1.00 96.50 119 ILE A O 1
ATOM 972 N N . LEU A 1 120 ? 7.944 3.255 -1.735 1.00 95.88 120 LEU A N 1
ATOM 973 C CA . LEU A 1 120 ? 7.602 4.579 -1.207 1.00 95.88 120 LEU A CA 1
ATOM 974 C C . LEU A 1 120 ? 6.845 5.434 -2.229 1.00 95.88 120 LEU A C 1
ATOM 976 O O . LEU A 1 120 ? 5.889 6.112 -1.856 1.00 95.88 120 LEU A O 1
ATOM 980 N N . LEU A 1 121 ? 7.232 5.402 -3.508 1.00 95.19 121 LEU A N 1
ATOM 981 C CA . LEU A 1 121 ? 6.490 6.077 -4.578 1.00 95.19 121 LEU A CA 1
ATOM 982 C C . LEU A 1 121 ? 5.086 5.489 -4.736 1.00 95.19 121 LEU A C 1
ATOM 984 O O . LEU A 1 121 ? 4.119 6.243 -4.838 1.00 95.19 121 LEU A O 1
ATOM 988 N N . TRP A 1 122 ? 4.955 4.162 -4.673 1.00 96.19 122 TRP A N 1
ATOM 989 C CA . TRP A 1 122 ? 3.663 3.485 -4.765 1.00 96.19 122 TRP A CA 1
ATOM 990 C C . TRP A 1 122 ? 2.728 3.897 -3.625 1.00 96.19 122 TRP A C 1
ATOM 992 O O . TRP A 1 122 ? 1.597 4.310 -3.871 1.00 96.19 122 TRP A O 1
ATOM 1002 N N . ILE A 1 123 ? 3.218 3.887 -2.386 1.00 94.75 123 ILE A N 1
ATOM 1003 C CA . ILE A 1 123 ? 2.465 4.342 -1.208 1.00 94.75 123 ILE A CA 1
ATOM 1004 C C . ILE A 1 123 ? 2.078 5.812 -1.346 1.00 94.75 123 ILE A C 1
ATOM 1006 O O . ILE A 1 123 ? 0.941 6.185 -1.068 1.00 94.75 123 ILE A O 1
ATOM 1010 N N . ASN A 1 124 ? 3.002 6.661 -1.793 1.00 93.75 124 ASN A N 1
ATOM 1011 C CA . ASN A 1 124 ? 2.745 8.091 -1.882 1.00 93.75 124 ASN A CA 1
ATOM 1012 C C . ASN A 1 124 ? 1.721 8.452 -2.959 1.00 93.75 124 ASN A C 1
ATOM 1014 O O . ASN A 1 124 ? 0.895 9.340 -2.726 1.00 93.75 124 ASN A O 1
ATOM 1018 N N . ASN A 1 125 ? 1.757 7.782 -4.106 1.00 93.00 125 ASN A N 1
ATOM 1019 C CA . ASN A 1 125 ? 0.950 8.165 -5.261 1.00 93.00 125 ASN A CA 1
ATOM 1020 C C . ASN A 1 125 ? -0.335 7.334 -5.384 1.00 93.00 125 ASN A C 1
ATOM 1022 O O . ASN A 1 125 ? -1.349 7.848 -5.852 1.00 93.00 125 ASN A O 1
ATOM 1026 N N . HIS A 1 126 ? -0.331 6.086 -4.908 1.00 92.88 126 HIS A N 1
ATOM 1027 C CA . HIS A 1 126 ? -1.444 5.148 -5.069 1.00 92.88 126 HIS A CA 1
ATOM 1028 C C . HIS A 1 126 ? -1.706 4.319 -3.798 1.00 92.88 126 HIS A C 1
ATOM 1030 O O . HIS A 1 126 ? -1.861 3.103 -3.859 1.00 92.88 126 HIS A O 1
ATOM 1036 N N . PHE A 1 127 ? -1.802 4.966 -2.628 1.00 91.50 127 PHE A N 1
ATOM 1037 C CA . PHE A 1 127 ? -2.071 4.271 -1.356 1.00 91.50 127 PHE A CA 1
ATOM 1038 C C . PHE A 1 127 ? -3.348 3.414 -1.367 1.00 91.50 127 PHE A C 1
ATOM 1040 O O . PHE A 1 127 ? -3.405 2.387 -0.695 1.00 91.50 127 PHE A O 1
ATOM 1047 N N . ASN A 1 128 ? -4.348 3.796 -2.167 1.00 88.94 128 ASN A N 1
ATOM 1048 C CA . ASN A 1 128 ? -5.595 3.042 -2.323 1.00 88.94 128 ASN A CA 1
ATOM 1049 C C . ASN A 1 128 ? -5.366 1.601 -2.807 1.00 88.94 128 ASN A C 1
ATOM 1051 O O . ASN A 1 128 ? -6.164 0.727 -2.473 1.00 88.94 128 ASN A O 1
ATOM 1055 N N . ASP A 1 129 ? -4.277 1.344 -3.541 1.00 91.38 129 ASP A N 1
ATOM 1056 C CA . ASP A 1 129 ? -3.865 0.004 -3.977 1.00 91.38 129 ASP A CA 1
ATOM 1057 C C . ASP A 1 129 ? -3.603 -0.919 -2.784 1.00 91.38 129 ASP A C 1
ATOM 1059 O O . ASP A 1 129 ? -3.830 -2.123 -2.865 1.00 91.38 129 ASP A O 1
ATOM 1063 N N . PHE A 1 130 ? -3.144 -0.340 -1.674 1.00 91.00 130 PHE A N 1
ATOM 1064 C CA . PHE A 1 130 ? -2.884 -1.040 -0.427 1.00 91.00 130 PHE A CA 1
ATOM 1065 C C . PHE A 1 130 ? -4.105 -1.003 0.476 1.00 91.00 130 PHE A C 1
ATOM 1067 O O . PHE A 1 130 ? -4.577 -2.044 0.918 1.00 91.00 130 PHE A O 1
ATOM 1074 N N . GLU A 1 131 ? -4.660 0.186 0.718 1.00 84.31 131 GLU A N 1
ATOM 1075 C CA . GLU A 1 131 ? -5.751 0.335 1.673 1.00 84.31 131 GLU A CA 1
ATOM 1076 C C . GLU A 1 131 ? -6.974 -0.495 1.266 1.00 84.31 131 GLU A C 1
ATOM 1078 O O . GLU A 1 131 ? -7.639 -1.036 2.139 1.00 84.31 131 GLU A O 1
ATOM 1083 N N . CYS A 1 132 ? -7.271 -0.676 -0.022 1.00 82.81 132 CYS A N 1
ATOM 1084 C CA . CYS A 1 132 ? -8.442 -1.448 -0.451 1.00 82.81 132 CYS A CA 1
ATOM 1085 C C . CYS A 1 132 ? -8.232 -2.973 -0.484 1.00 82.81 132 CYS A C 1
ATOM 1087 O O . CYS A 1 132 ? -9.208 -3.697 -0.670 1.00 82.81 132 CYS A O 1
ATOM 1089 N N . ASP A 1 133 ? -7.009 -3.476 -0.288 1.00 85.56 133 ASP A N 1
ATOM 1090 C CA . ASP A 1 133 ? -6.698 -4.908 -0.348 1.00 85.56 133 ASP A CA 1
ATOM 1091 C C . ASP A 1 133 ? -5.891 -5.345 0.883 1.00 85.56 133 ASP A C 1
ATOM 1093 O O . ASP A 1 133 ? -4.724 -4.993 1.061 1.00 85.56 133 ASP A O 1
ATOM 1097 N N . TRP A 1 134 ? -6.501 -6.170 1.739 1.00 81.19 134 TRP A N 1
ATOM 1098 C CA . TRP A 1 134 ? -5.850 -6.667 2.954 1.00 81.19 134 TRP A CA 1
ATOM 1099 C C . TRP A 1 134 ? -4.551 -7.433 2.654 1.00 81.19 134 TRP A C 1
ATOM 1101 O O . TRP A 1 134 ? -3.607 -7.388 3.444 1.00 81.19 134 TRP A O 1
ATOM 1111 N N . ARG A 1 135 ? -4.465 -8.102 1.495 1.00 88.12 135 ARG A N 1
ATOM 1112 C CA . ARG A 1 135 ? -3.273 -8.852 1.076 1.00 88.12 135 ARG A CA 1
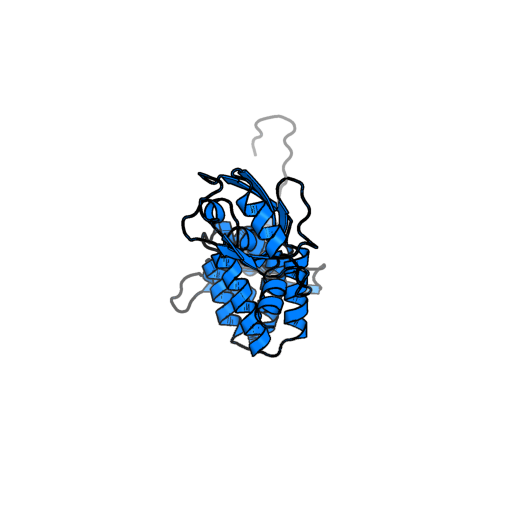ATOM 1113 C C . ARG A 1 135 ? -2.124 -7.894 0.782 1.00 88.12 135 ARG A C 1
ATOM 1115 O O . ARG A 1 135 ? -0.981 -8.200 1.108 1.00 88.12 135 ARG A O 1
ATOM 1122 N N . MET A 1 136 ? -2.430 -6.723 0.224 1.00 92.38 136 MET A N 1
ATOM 1123 C CA . MET A 1 136 ? -1.459 -5.655 -0.012 1.00 92.38 136 MET A CA 1
ATOM 1124 C C . MET A 1 136 ? -1.043 -4.964 1.292 1.00 92.38 136 MET A C 1
ATOM 1126 O O . MET A 1 136 ? 0.138 -4.674 1.468 1.00 92.38 136 MET A O 1
ATOM 1130 N N . MET A 1 137 ? -1.955 -4.781 2.254 1.00 87.69 137 MET A N 1
ATOM 1131 C CA . MET A 1 137 ? -1.580 -4.323 3.603 1.00 87.69 137 MET A CA 1
ATOM 1132 C C . MET A 1 137 ? -0.602 -5.292 4.284 1.00 87.69 137 MET A C 1
ATOM 1134 O O . MET A 1 137 ? 0.403 -4.857 4.839 1.00 87.69 137 MET A O 1
ATOM 1138 N N . ASN A 1 138 ? -0.818 -6.604 4.154 1.00 88.25 138 ASN A N 1
ATOM 1139 C CA . ASN A 1 138 ? 0.120 -7.614 4.653 1.00 88.25 138 ASN A CA 1
ATOM 1140 C C . ASN A 1 138 ? 1.497 -7.537 3.960 1.00 88.25 138 ASN A C 1
ATOM 1142 O O . ASN A 1 138 ? 2.524 -7.850 4.558 1.00 88.25 138 ASN A O 1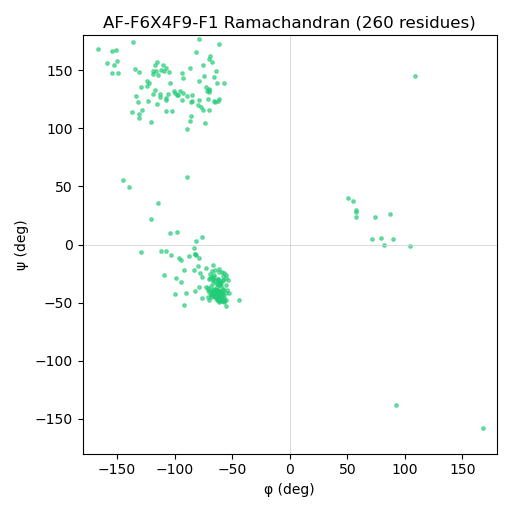
ATOM 1146 N N . VAL A 1 139 ? 1.557 -7.096 2.698 1.00 94.94 139 VAL A N 1
ATOM 1147 C CA . VAL A 1 139 ? 2.839 -6.838 2.022 1.00 94.94 139 VAL A CA 1
ATOM 1148 C C . VAL A 1 139 ? 3.573 -5.658 2.662 1.00 94.94 139 VAL A C 1
ATOM 1150 O O . VAL A 1 139 ? 4.784 -5.751 2.852 1.00 94.94 139 VAL A O 1
ATOM 1153 N N . LEU A 1 140 ? 2.866 -4.591 3.053 1.00 93.38 140 LEU A N 1
ATOM 1154 C CA . LEU A 1 140 ? 3.464 -3.479 3.801 1.00 93.38 140 LEU A CA 1
ATOM 1155 C C . LEU A 1 140 ? 4.028 -3.941 5.152 1.00 93.38 140 LEU A C 1
ATOM 1157 O O . LEU A 1 140 ? 5.132 -3.541 5.511 1.00 93.38 140 LEU A O 1
ATOM 1161 N N . GLU A 1 141 ? 3.326 -4.832 5.859 1.00 90.62 141 GLU A N 1
ATOM 1162 C CA . GLU A 1 141 ? 3.826 -5.427 7.108 1.00 90.62 141 GLU A CA 1
ATOM 1163 C C . GLU A 1 141 ? 5.112 -6.233 6.895 1.00 90.62 141 GLU A C 1
ATOM 1165 O O . GLU A 1 141 ? 6.092 -6.030 7.608 1.00 90.62 141 GLU A O 1
ATOM 1170 N N . LYS A 1 142 ? 5.142 -7.106 5.882 1.00 94.19 142 LYS A N 1
ATOM 1171 C CA . LYS A 1 142 ? 6.342 -7.891 5.544 1.00 94.19 142 LYS A CA 1
ATOM 1172 C C . LYS A 1 142 ? 7.508 -7.009 5.109 1.00 94.19 142 LYS A C 1
ATOM 1174 O O . LYS A 1 142 ? 8.665 -7.320 5.388 1.00 94.19 142 LYS A O 1
ATOM 1179 N N . PHE A 1 143 ? 7.220 -5.930 4.387 1.00 96.44 143 PHE A N 1
ATOM 1180 C CA . PHE A 1 143 ? 8.240 -4.986 3.955 1.00 96.44 143 PHE A CA 1
ATOM 1181 C C . PHE A 1 143 ? 8.873 -4.259 5.145 1.00 96.44 143 PHE A C 1
ATOM 1183 O O . PHE A 1 143 ? 10.096 -4.162 5.222 1.00 96.44 143 PHE A O 1
ATOM 1190 N N . GLU A 1 144 ? 8.059 -3.814 6.101 1.00 93.19 144 GLU A N 1
ATOM 1191 C CA . GLU A 1 144 ? 8.524 -3.227 7.359 1.00 93.19 144 GLU A CA 1
ATOM 1192 C C . GLU A 1 144 ? 9.433 -4.192 8.136 1.00 93.19 144 GLU A C 1
ATOM 1194 O O . GLU A 1 144 ? 10.532 -3.821 8.550 1.00 93.19 144 GLU A O 1
ATOM 1199 N N . GLU A 1 145 ? 9.016 -5.453 8.281 1.00 92.50 145 GLU A N 1
ATOM 1200 C CA . GLU A 1 145 ? 9.813 -6.496 8.936 1.00 92.50 145 GLU A CA 1
ATOM 1201 C C . GLU A 1 145 ? 11.172 -6.679 8.252 1.00 92.50 145 GLU A C 1
ATOM 1203 O O . GLU A 1 145 ? 12.202 -6.756 8.924 1.00 92.50 145 GLU A O 1
ATOM 1208 N N . LYS A 1 146 ? 11.203 -6.676 6.914 1.00 95.94 146 LYS A N 1
ATOM 1209 C CA . LYS A 1 146 ? 12.450 -6.733 6.142 1.00 95.94 146 LYS A CA 1
ATOM 1210 C C . LYS A 1 146 ? 13.330 -5.494 6.353 1.00 95.94 146 LYS A C 1
ATOM 1212 O O . LYS A 1 146 ? 14.547 -5.638 6.478 1.00 95.94 146 LYS A O 1
ATOM 1217 N N . LEU A 1 147 ? 12.752 -4.292 6.436 1.00 95.81 147 LEU A N 1
ATOM 1218 C CA . LEU A 1 147 ? 13.499 -3.068 6.764 1.00 95.81 147 LEU A CA 1
ATOM 1219 C C . LEU A 1 147 ? 14.139 -3.159 8.157 1.00 95.81 147 LEU A C 1
ATOM 1221 O O . LEU A 1 147 ? 15.319 -2.829 8.312 1.00 95.81 147 LEU A O 1
ATOM 1225 N N . HIS A 1 148 ? 13.394 -3.657 9.148 1.00 91.81 148 HIS A N 1
ATOM 1226 C CA . HIS A 1 148 ? 13.902 -3.889 10.501 1.00 91.81 148 HIS A CA 1
ATOM 1227 C C . HIS A 1 148 ? 15.026 -4.928 10.531 1.00 91.81 148 HIS A C 1
ATOM 1229 O O . HIS A 1 148 ? 16.083 -4.659 11.098 1.00 91.81 148 HIS A O 1
ATOM 1235 N N . GLN A 1 149 ? 14.846 -6.079 9.876 1.00 94.19 149 GLN A N 1
ATOM 1236 C CA . GLN A 1 149 ? 15.870 -7.129 9.786 1.00 94.19 149 GLN A CA 1
ATOM 1237 C C . GLN A 1 149 ? 17.156 -6.634 9.110 1.00 94.19 149 GLN A C 1
ATOM 1239 O O . GLN A 1 149 ? 18.256 -7.046 9.476 1.00 94.19 149 GLN A O 1
ATOM 1244 N N . ALA A 1 150 ? 17.033 -5.714 8.151 1.00 95.25 150 ALA A N 1
ATOM 1245 C CA . ALA A 1 150 ? 18.162 -5.076 7.483 1.00 95.25 150 ALA A CA 1
ATOM 1246 C C . ALA A 1 150 ? 18.786 -3.906 8.278 1.00 95.25 150 ALA A C 1
ATOM 1248 O O . ALA A 1 150 ? 19.716 -3.273 7.779 1.00 95.25 150 ALA A O 1
ATOM 1249 N N . ASN A 1 151 ? 18.311 -3.613 9.497 1.00 95.00 151 ASN A N 1
ATOM 1250 C CA . ASN A 1 151 ? 18.742 -2.491 10.345 1.00 95.00 151 ASN A CA 1
ATOM 1251 C C . ASN A 1 151 ? 18.592 -1.102 9.689 1.00 95.00 151 ASN A C 1
ATOM 1253 O O . ASN A 1 151 ? 19.327 -0.161 10.009 1.00 95.00 151 ASN A O 1
ATOM 1257 N N . LEU A 1 152 ? 17.617 -0.940 8.790 1.00 94.38 152 LEU A N 1
ATOM 1258 C CA . LEU A 1 152 ? 17.379 0.289 8.028 1.00 94.38 152 LEU A CA 1
ATOM 1259 C C . LEU A 1 152 ? 16.438 1.263 8.752 1.00 94.38 152 LEU A C 1
ATOM 1261 O O . LEU A 1 152 ? 15.404 1.669 8.231 1.00 94.38 152 LEU A O 1
ATOM 1265 N N . HIS A 1 153 ? 16.815 1.668 9.964 1.00 92.81 153 HIS A N 1
ATOM 1266 C CA . HIS A 1 153 ? 15.981 2.475 10.865 1.00 92.81 153 HIS A CA 1
ATOM 1267 C C . HIS A 1 153 ? 15.467 3.785 10.240 1.00 92.81 153 HIS A C 1
ATOM 1269 O O . HIS A 1 153 ? 14.317 4.174 10.456 1.00 92.81 153 HIS A O 1
ATOM 1275 N N . GLY A 1 154 ? 16.303 4.474 9.454 1.00 93.69 154 GLY A N 1
ATOM 1276 C CA . GLY A 1 154 ? 15.909 5.711 8.775 1.00 93.69 154 GLY A CA 1
ATOM 1277 C C . GLY A 1 154 ? 14.814 5.469 7.734 1.00 93.69 154 GLY A C 1
ATOM 1278 O O . GLY A 1 154 ? 13.827 6.202 7.681 1.00 93.69 154 GLY A O 1
ATOM 1279 N N . GLN A 1 155 ? 14.958 4.403 6.952 1.00 94.56 155 GLN A N 1
ATOM 1280 C CA . GLN A 1 155 ? 14.018 4.000 5.915 1.00 94.56 155 GLN A CA 1
ATOM 1281 C C . GLN A 1 155 ? 12.724 3.453 6.521 1.00 94.56 155 GLN A C 1
ATOM 1283 O O . GLN A 1 155 ? 11.656 3.826 6.045 1.00 94.56 155 GLN A O 1
ATOM 1288 N N . THR A 1 156 ? 12.794 2.678 7.610 1.00 93.25 156 THR A N 1
ATOM 1289 C CA . THR A 1 156 ? 11.616 2.270 8.393 1.00 93.25 156 THR A CA 1
ATOM 1290 C C . THR A 1 156 ? 10.823 3.488 8.855 1.00 93.25 156 THR A C 1
ATOM 1292 O O . THR A 1 156 ? 9.615 3.562 8.646 1.00 93.25 156 THR A O 1
ATOM 1295 N N . LYS A 1 157 ? 11.495 4.500 9.418 1.00 91.19 157 LYS A N 1
ATOM 1296 C CA . LYS A 1 157 ? 10.818 5.719 9.871 1.00 91.19 157 LYS A CA 1
ATOM 1297 C C . LYS A 1 157 ? 10.141 6.462 8.717 1.00 91.19 157 LYS A C 1
ATOM 1299 O O . LYS A 1 157 ? 8.992 6.873 8.854 1.00 91.19 157 LYS A O 1
ATOM 1304 N N . LEU A 1 158 ? 10.828 6.629 7.586 1.00 92.88 158 LEU A N 1
ATOM 1305 C CA . LEU A 1 158 ? 10.257 7.271 6.395 1.00 92.88 158 LEU A CA 1
ATOM 1306 C C . LEU A 1 158 ? 9.049 6.502 5.852 1.00 92.88 158 LEU A C 1
ATOM 1308 O O . LEU A 1 158 ? 8.038 7.110 5.510 1.00 92.88 158 LEU A O 1
ATOM 1312 N N . PHE A 1 159 ? 9.140 5.176 5.819 1.00 94.00 159 PHE A N 1
ATOM 1313 C CA . PHE A 1 159 ? 8.062 4.287 5.409 1.00 94.00 159 PHE A CA 1
ATOM 1314 C C . PHE A 1 159 ? 6.831 4.406 6.322 1.00 94.00 159 PHE A C 1
ATOM 1316 O O . PHE A 1 159 ? 5.719 4.613 5.828 1.00 94.00 159 PHE A O 1
ATOM 1323 N N . ASN A 1 160 ? 7.027 4.398 7.643 1.00 90.88 160 ASN A N 1
ATOM 1324 C CA . ASN A 1 160 ? 5.941 4.538 8.618 1.00 90.88 160 ASN A CA 1
ATOM 1325 C C . ASN A 1 160 ? 5.276 5.921 8.531 1.00 90.88 160 ASN A C 1
ATOM 1327 O O . ASN A 1 160 ? 4.045 6.028 8.586 1.00 90.88 160 ASN A O 1
ATOM 1331 N N . ILE A 1 161 ? 6.067 6.982 8.322 1.00 90.44 161 ILE A N 1
ATOM 1332 C CA . ILE A 1 161 ? 5.552 8.338 8.077 1.00 90.44 161 ILE A CA 1
ATOM 1333 C C . ILE A 1 161 ? 4.718 8.372 6.794 1.00 90.44 161 ILE A C 1
ATOM 1335 O O . ILE A 1 161 ? 3.606 8.896 6.821 1.00 90.44 161 ILE A O 1
ATOM 1339 N N . ALA A 1 162 ? 5.218 7.804 5.692 1.00 91.81 162 ALA A N 1
ATOM 1340 C CA . ALA A 1 162 ? 4.519 7.803 4.409 1.00 91.81 162 ALA A CA 1
ATOM 1341 C C . ALA A 1 162 ? 3.151 7.116 4.515 1.00 91.81 162 ALA A C 1
ATOM 1343 O O . ALA A 1 162 ? 2.136 7.698 4.132 1.00 91.81 162 ALA A O 1
ATOM 1344 N N . CYS A 1 163 ? 3.093 5.929 5.123 1.00 91.06 163 CYS A N 1
ATOM 1345 C CA . CYS A 1 163 ? 1.830 5.221 5.320 1.00 91.06 163 CYS A CA 1
ATOM 1346 C C . CYS A 1 163 ? 0.859 6.000 6.219 1.00 91.06 163 CYS A C 1
ATOM 1348 O O . CYS A 1 163 ? -0.323 6.122 5.904 1.00 91.06 163 CYS A O 1
ATOM 1350 N N . THR A 1 164 ? 1.353 6.576 7.319 1.00 88.56 164 THR A N 1
ATOM 1351 C CA . THR A 1 164 ? 0.522 7.345 8.263 1.00 88.56 164 THR A CA 1
ATOM 1352 C C . THR A 1 164 ? -0.031 8.623 7.634 1.00 88.56 164 THR A C 1
ATOM 1354 O O . THR A 1 164 ? -1.179 8.999 7.888 1.00 88.56 164 THR A O 1
ATOM 1357 N N . ALA A 1 165 ? 0.774 9.293 6.806 1.00 90.19 165 ALA A N 1
ATOM 1358 C CA . ALA A 1 165 ? 0.385 10.504 6.095 1.00 90.19 165 ALA A CA 1
ATOM 1359 C C . ALA A 1 165 ? -0.665 10.231 5.008 1.00 90.19 165 ALA A C 1
ATOM 1361 O O . ALA A 1 165 ? -1.463 11.115 4.697 1.00 90.19 165 ALA A O 1
ATOM 1362 N N . LYS A 1 166 ? -0.663 9.024 4.431 1.00 89.69 166 LYS A N 1
ATOM 1363 C CA . LYS A 1 166 ? -1.582 8.631 3.356 1.00 89.69 166 LYS A CA 1
ATOM 1364 C C . LYS A 1 166 ? -2.862 7.968 3.854 1.00 89.69 166 LYS A C 1
ATOM 1366 O O . LYS A 1 166 ? -3.864 8.032 3.149 1.00 89.69 166 LYS A O 1
ATOM 1371 N N . ALA A 1 167 ? -2.861 7.407 5.061 1.00 87.25 167 ALA A N 1
ATOM 1372 C CA . ALA A 1 167 ? -4.054 6.838 5.673 1.00 87.25 167 ALA A CA 1
ATOM 1373 C C . ALA A 1 167 ? -5.149 7.897 5.883 1.00 87.25 167 ALA A C 1
ATOM 1375 O O . ALA A 1 167 ? -4.936 8.916 6.554 1.00 87.25 167 ALA A O 1
ATOM 1376 N N . GLN A 1 168 ? -6.343 7.630 5.354 1.00 88.44 168 GLN A N 1
ATOM 1377 C CA . GLN A 1 168 ? -7.504 8.509 5.482 1.00 88.44 168 GLN A CA 1
ATOM 1378 C C . GLN A 1 168 ? -8.509 7.942 6.485 1.00 88.44 168 GLN A C 1
ATOM 1380 O O . GLN A 1 168 ? -8.630 6.732 6.672 1.00 88.44 168 GLN A O 1
ATOM 1385 N N . ALA A 1 169 ? -9.219 8.837 7.172 1.00 92.25 169 ALA A N 1
ATOM 1386 C CA . ALA A 1 169 ? -10.337 8.422 8.004 1.00 92.25 169 ALA A CA 1
ATOM 1387 C C . ALA A 1 169 ? -11.508 8.011 7.103 1.00 92.25 169 ALA A C 1
ATOM 1389 O O . ALA A 1 169 ? -11.837 8.710 6.144 1.00 92.25 169 ALA A O 1
ATOM 1390 N N . ARG A 1 170 ? -12.153 6.895 7.432 1.00 93.06 170 ARG A N 1
ATOM 1391 C CA . ARG A 1 170 ? -13.317 6.368 6.723 1.00 93.06 170 ARG A CA 1
ATOM 1392 C C . ARG A 1 170 ? -14.425 6.033 7.701 1.00 93.06 170 ARG A C 1
ATOM 1394 O O . ARG A 1 170 ? -14.166 5.630 8.832 1.00 93.06 170 ARG A O 1
ATOM 1401 N N . THR A 1 171 ? -15.661 6.168 7.245 1.00 95.62 171 THR A N 1
ATOM 1402 C CA . THR A 1 171 ? -16.830 5.793 8.033 1.00 95.62 171 THR A CA 1
ATOM 1403 C C . THR A 1 171 ? -17.422 4.498 7.502 1.00 95.62 171 THR A C 1
ATOM 1405 O O . THR A 1 171 ? -17.698 4.387 6.310 1.00 95.62 171 THR A O 1
ATOM 1408 N N . VAL A 1 172 ? -17.651 3.541 8.394 1.00 94.94 172 VAL A N 1
ATOM 1409 C CA . VAL A 1 172 ? -18.299 2.263 8.090 1.00 94.94 172 VAL A CA 1
ATOM 1410 C C . VAL A 1 172 ? -19.514 2.085 8.992 1.00 94.94 172 VAL A C 1
ATOM 1412 O O . VAL A 1 172 ? -19.474 2.446 10.167 1.00 94.94 172 VAL A O 1
ATOM 1415 N N . THR A 1 173 ? -20.597 1.538 8.447 1.00 96.38 173 THR A N 1
ATOM 1416 C CA . THR A 1 173 ? -21.805 1.218 9.218 1.00 96.38 173 THR A CA 1
ATOM 1417 C C . THR A 1 173 ? -21.978 -0.291 9.278 1.00 96.38 173 THR A C 1
ATOM 1419 O O . THR A 1 173 ? -21.982 -0.948 8.235 1.00 96.38 173 THR A O 1
ATOM 1422 N N . ILE A 1 174 ? -22.117 -0.816 10.494 1.00 95.12 174 ILE A N 1
ATOM 1423 C CA . ILE A 1 174 ? -22.310 -2.238 10.797 1.00 95.12 174 ILE A CA 1
ATOM 1424 C C . ILE A 1 174 ? -23.606 -2.393 11.580 1.00 95.12 174 ILE A C 1
ATOM 1426 O O . ILE A 1 174 ? -23.882 -1.600 12.484 1.00 95.12 174 ILE A O 1
ATOM 1430 N N . THR A 1 175 ? -24.377 -3.427 11.256 1.00 93.69 175 THR A N 1
ATOM 1431 C CA . THR A 1 175 ? -25.644 -3.725 11.917 1.00 93.69 175 THR A CA 1
ATOM 1432 C C . THR A 1 175 ? -25.554 -5.051 12.655 1.00 93.69 175 THR A C 1
ATOM 1434 O O . THR A 1 175 ? -25.331 -6.113 12.086 1.00 93.69 175 THR A O 1
ATOM 1437 N N . ARG A 1 176 ? -25.777 -5.002 13.963 1.00 91.31 176 ARG A N 1
ATOM 1438 C CA . ARG A 1 176 ? -25.831 -6.179 14.826 1.00 91.31 176 ARG A CA 1
ATOM 1439 C C . ARG A 1 176 ? -27.277 -6.657 14.956 1.00 91.31 176 ARG A C 1
ATOM 1441 O O . ARG A 1 176 ? -28.177 -5.824 15.076 1.00 91.31 176 ARG A O 1
ATOM 1448 N N . PRO A 1 177 ? -27.515 -7.977 15.016 1.00 89.56 177 PRO A N 1
ATOM 1449 C CA . PRO A 1 177 ? -28.864 -8.524 15.152 1.00 89.56 177 PRO A CA 1
ATOM 1450 C C . PRO A 1 177 ? -29.514 -8.184 16.504 1.00 89.56 177 PRO A C 1
ATOM 1452 O O . PRO A 1 177 ? -30.728 -8.026 16.578 1.00 89.56 177 PRO A O 1
ATOM 1455 N N . SER A 1 178 ? -28.724 -8.045 17.573 1.00 90.81 178 SER A N 1
ATOM 1456 C CA . SER A 1 178 ? -29.186 -7.594 18.891 1.00 90.81 178 SER A CA 1
ATOM 1457 C C . SER A 1 178 ? -28.040 -6.954 19.685 1.00 90.81 178 SER A C 1
ATOM 1459 O O . SER A 1 178 ? -26.868 -7.090 19.327 1.00 90.81 178 SER A O 1
ATOM 1461 N N . SER A 1 179 ? -28.362 -6.258 20.780 1.00 87.00 179 SER A N 1
ATOM 1462 C CA . SER A 1 179 ? -27.363 -5.715 21.715 1.00 87.00 179 SER A CA 1
ATOM 1463 C C . SER A 1 179 ? -26.599 -6.807 22.475 1.00 87.00 179 SER A C 1
ATOM 1465 O O . SER A 1 179 ? -25.478 -6.564 22.921 1.00 87.00 179 SER A O 1
ATOM 1467 N N . GLU A 1 180 ? -27.178 -8.005 22.587 1.00 87.00 180 GLU A N 1
ATOM 1468 C CA . GLU A 1 180 ? -26.586 -9.180 23.240 1.00 87.00 180 GLU A CA 1
ATOM 1469 C C . GLU A 1 180 ? -25.629 -9.958 22.325 1.00 87.00 180 GLU A C 1
ATOM 1471 O O . GLU A 1 180 ? -24.754 -10.663 22.821 1.00 87.00 180 GLU A O 1
ATOM 1476 N N . ALA A 1 181 ? -25.761 -9.819 21.000 1.00 88.75 181 ALA A N 1
ATOM 1477 C CA . ALA A 1 181 ? -24.895 -10.489 20.033 1.00 88.75 181 ALA A CA 1
ATOM 1478 C C . ALA A 1 181 ? -23.436 -10.020 20.148 1.00 88.75 181 ALA A C 1
ATOM 1480 O O . ALA A 1 181 ? -23.171 -8.863 20.463 1.00 88.75 181 ALA A O 1
ATOM 1481 N N . GLU A 1 182 ? -22.460 -10.872 19.849 1.00 90.44 182 GLU A N 1
ATOM 1482 C CA . GLU A 1 182 ? -21.055 -10.453 19.869 1.00 90.44 182 GLU A CA 1
ATOM 1483 C C . GLU A 1 182 ? -20.731 -9.438 18.756 1.00 90.44 182 GLU A C 1
ATOM 1485 O O . GLU A 1 182 ? -21.433 -9.327 17.748 1.00 90.44 182 GLU A O 1
ATOM 1490 N N . LEU A 1 183 ? -19.674 -8.648 18.960 1.00 93.19 183 LEU A N 1
ATOM 1491 C CA . LEU A 1 183 ? -19.136 -7.774 17.918 1.00 93.19 183 LEU A CA 1
ATOM 1492 C C . LEU A 1 183 ? -18.375 -8.623 16.895 1.00 93.19 183 LEU A C 1
ATOM 1494 O O . LEU A 1 183 ? -17.680 -9.565 17.258 1.00 93.19 183 LEU A O 1
ATOM 1498 N N . CYS A 1 184 ? -18.438 -8.241 15.622 1.00 94.00 184 CYS A N 1
ATOM 1499 C CA . CYS A 1 184 ? -17.671 -8.880 14.548 1.00 94.00 184 CYS A CA 1
ATOM 1500 C C . CYS A 1 184 ? -16.183 -8.480 14.524 1.00 94.00 184 CYS A C 1
ATOM 1502 O O . CYS A 1 184 ? -15.456 -8.839 13.601 1.00 94.00 184 CYS A O 1
ATOM 1504 N N . PHE A 1 185 ? -15.725 -7.730 15.523 1.00 95.81 185 PHE A N 1
ATOM 1505 C CA . PHE A 1 185 ? -14.341 -7.318 15.712 1.00 95.81 185 PHE A CA 1
ATOM 1506 C C . PHE A 1 185 ? -14.046 -7.161 17.205 1.00 95.81 185 PHE A C 1
ATOM 1508 O O . PHE A 1 185 ? -14.950 -6.948 18.017 1.00 95.81 185 PHE A O 1
ATOM 1515 N N . GLN A 1 186 ? -12.770 -7.239 17.566 1.00 96.06 186 GLN A N 1
ATOM 1516 C CA . GLN A 1 186 ? -12.293 -6.991 18.924 1.00 96.06 186 GLN A CA 1
ATOM 1517 C C . GLN A 1 186 ? -11.549 -5.660 18.990 1.00 96.06 186 GLN A C 1
ATOM 1519 O O . GLN A 1 186 ? -10.964 -5.212 18.002 1.00 96.06 186 GLN A O 1
ATOM 1524 N N . ILE A 1 187 ? -11.571 -5.037 20.170 1.00 96.56 187 ILE A N 1
ATOM 1525 C CA . ILE A 1 187 ? -10.846 -3.797 20.441 1.00 96.56 187 ILE A CA 1
ATOM 1526 C C . ILE A 1 187 ? -9.770 -3.997 21.510 1.00 96.56 187 ILE A C 1
ATOM 1528 O O . ILE A 1 187 ? -9.920 -4.828 22.405 1.00 96.56 187 ILE A O 1
ATOM 1532 N N . LEU A 1 188 ? -8.688 -3.228 21.411 1.00 95.56 188 LEU A N 1
ATOM 1533 C CA . LEU A 1 188 ? -7.587 -3.151 22.377 1.00 95.56 188 LEU A CA 1
ATOM 1534 C C . LEU A 1 188 ? -7.180 -1.690 22.609 1.00 95.56 188 LEU A C 1
ATOM 1536 O O . LEU A 1 188 ? -7.666 -0.784 21.934 1.00 95.56 188 LEU A O 1
ATOM 1540 N N . GLY A 1 189 ? -6.268 -1.483 23.560 1.00 94.56 189 GLY A N 1
ATOM 1541 C CA . GLY A 1 189 ? -5.763 -0.170 23.950 1.00 94.56 189 GLY A CA 1
ATOM 1542 C C . GLY A 1 189 ? -6.566 0.413 25.105 1.00 94.56 189 GLY A C 1
ATOM 1543 O O . GLY A 1 189 ? -6.903 -0.317 26.037 1.00 94.56 189 GLY A O 1
ATOM 1544 N N . GLY A 1 190 ? -6.863 1.708 25.035 1.00 94.94 190 GLY A N 1
ATOM 1545 C CA . GLY A 1 190 ? -7.601 2.435 26.063 1.00 94.94 190 GLY A CA 1
ATOM 1546 C C . GLY A 1 190 ? -6.722 3.405 26.843 1.00 94.94 190 GLY A C 1
ATOM 1547 O O . GLY A 1 190 ? -5.544 3.150 27.114 1.00 94.94 190 GLY A O 1
ATOM 1548 N N . SER A 1 191 ? -7.317 4.541 27.213 1.00 94.81 191 SER A N 1
ATOM 1549 C CA . SER A 1 191 ? -6.623 5.646 27.888 1.00 94.81 191 SER A CA 1
ATOM 1550 C C . SER A 1 191 ? -5.905 5.239 29.182 1.00 94.81 191 SER A C 1
ATOM 1552 O O . SER A 1 191 ? -4.900 5.844 29.536 1.00 94.81 191 SER A O 1
ATOM 1554 N N . GLU A 1 192 ? -6.364 4.184 29.859 1.00 93.69 192 GLU A N 1
ATOM 1555 C CA . GLU A 1 192 ? -5.736 3.606 31.050 1.00 93.69 192 GLU A CA 1
ATOM 1556 C C . GLU A 1 192 ? -4.347 3.008 30.784 1.00 93.69 192 GLU A C 1
ATOM 1558 O O . GLU A 1 192 ? -3.548 2.895 31.710 1.00 93.69 192 GLU A O 1
ATOM 1563 N N . LYS A 1 193 ? -4.046 2.658 29.528 1.00 90.56 193 LYS A N 1
ATOM 1564 C CA . LYS A 1 193 ? -2.724 2.211 29.072 1.00 90.56 193 LYS A CA 1
ATOM 1565 C C . LYS A 1 193 ? -1.974 3.294 28.290 1.00 90.56 193 LYS A C 1
ATOM 1567 O O . LYS A 1 193 ? -0.966 2.993 27.673 1.00 90.56 193 LYS A O 1
ATOM 1572 N N . ASN A 1 194 ? -2.464 4.538 28.284 1.00 91.38 194 ASN A N 1
ATOM 1573 C CA . ASN A 1 194 ? -1.973 5.629 27.430 1.00 91.38 194 ASN A CA 1
ATOM 1574 C C . ASN A 1 194 ? -2.028 5.332 25.921 1.00 91.38 194 ASN A C 1
ATOM 1576 O O . ASN A 1 194 ? -1.329 5.975 25.139 1.00 91.38 194 ASN A O 1
ATOM 1580 N N . PHE A 1 195 ? -2.902 4.413 25.504 1.00 92.69 195 PHE A N 1
ATOM 1581 C CA . PHE A 1 195 ? -3.105 4.079 24.102 1.00 92.69 195 PHE A CA 1
ATOM 1582 C C . PHE A 1 195 ? -4.511 4.457 23.629 1.00 92.69 195 PHE A C 1
ATOM 1584 O O . PHE A 1 195 ? -5.478 4.329 24.382 1.00 92.69 195 PHE A O 1
ATOM 1591 N N . PRO A 1 196 ? -4.671 4.882 22.368 1.00 94.75 196 PRO A N 1
ATOM 1592 C CA . PRO A 1 196 ? -5.988 4.969 21.749 1.00 94.75 196 PRO A CA 1
ATOM 1593 C C . PRO A 1 196 ? -6.694 3.606 21.655 1.00 94.75 196 PRO A C 1
ATOM 1595 O O . PRO A 1 196 ? -6.097 2.561 21.912 1.00 94.75 196 PRO A O 1
ATOM 1598 N N . ILE A 1 197 ? -7.964 3.602 21.245 1.00 97.06 197 ILE A N 1
ATOM 1599 C CA . ILE A 1 197 ? -8.705 2.360 20.986 1.00 97.06 197 ILE A CA 1
ATOM 1600 C C . ILE A 1 197 ? -8.414 1.875 19.561 1.00 97.06 197 ILE A C 1
ATOM 1602 O O . ILE A 1 197 ? -8.690 2.589 18.600 1.00 97.06 197 ILE A O 1
ATOM 1606 N N . TYR A 1 198 ? -7.920 0.647 19.416 1.00 96.06 198 TYR A N 1
ATOM 1607 C CA . TYR A 1 198 ? -7.646 0.021 18.119 1.00 96.06 198 TYR A CA 1
ATOM 1608 C C . TYR A 1 198 ? -8.490 -1.225 17.892 1.00 96.06 198 TYR A C 1
ATOM 1610 O O . TYR A 1 198 ? -8.843 -1.922 18.841 1.00 96.06 198 TYR A O 1
ATOM 1618 N N . ILE A 1 199 ? -8.731 -1.555 16.626 1.00 95.69 199 ILE A N 1
ATOM 1619 C CA . ILE A 1 199 ? -9.252 -2.854 16.209 1.00 95.69 199 ILE A CA 1
ATOM 1620 C C . ILE A 1 199 ? -8.120 -3.887 16.250 1.00 95.69 199 ILE A C 1
ATOM 1622 O O . ILE A 1 199 ? -7.135 -3.775 15.518 1.00 95.69 199 ILE A O 1
ATOM 1626 N N . SER A 1 200 ? -8.258 -4.915 17.082 1.00 94.12 200 SER A N 1
ATOM 1627 C CA . SER A 1 200 ? -7.226 -5.941 17.267 1.00 94.12 200 SER A CA 1
ATOM 1628 C C . SER A 1 200 ? -7.412 -7.174 16.392 1.00 94.12 200 SER A C 1
ATOM 1630 O O . SER A 1 200 ? -6.429 -7.780 15.963 1.00 94.12 200 SER A O 1
ATOM 1632 N N . SER A 1 201 ? -8.661 -7.529 16.109 1.00 92.00 201 SER A N 1
ATOM 1633 C CA . SER A 1 201 ? -9.039 -8.632 15.233 1.00 92.00 201 SER A CA 1
ATOM 1634 C C . SER A 1 201 ? -10.400 -8.354 14.601 1.00 92.00 201 SER A C 1
ATOM 1636 O O . SER A 1 201 ? -11.210 -7.602 15.146 1.00 92.00 201 SER A O 1
ATOM 1638 N N . VAL A 1 202 ? -10.638 -8.952 13.438 1.00 92.44 202 VAL A N 1
ATOM 1639 C CA . VAL A 1 202 ? -11.910 -8.900 12.712 1.00 92.44 202 VAL A CA 1
ATOM 1640 C C . VAL A 1 202 ? -12.289 -10.335 12.378 1.00 92.44 202 VAL A C 1
ATOM 1642 O O . VAL A 1 202 ? -11.427 -11.122 11.995 1.00 92.44 202 VAL A O 1
ATOM 1645 N N . LEU A 1 203 ? -13.555 -10.689 12.580 1.00 92.25 203 LEU A N 1
ATOM 1646 C CA . LEU A 1 203 ? -14.067 -12.018 12.277 1.00 92.25 203 LEU A CA 1
ATOM 1647 C C . LEU A 1 203 ? -14.140 -12.205 10.755 1.00 92.25 203 LEU A C 1
ATOM 1649 O O . LEU A 1 203 ? -14.784 -11.410 10.067 1.00 92.25 203 LEU A O 1
ATOM 1653 N N . GLU A 1 204 ? -13.511 -13.260 10.248 1.00 88.81 204 GLU A N 1
ATOM 1654 C CA . GLU A 1 204 ? -13.527 -13.613 8.825 1.00 88.81 204 GLU A CA 1
ATOM 1655 C C . GLU A 1 204 ? -14.954 -13.940 8.351 1.00 88.81 204 GLU A C 1
ATOM 1657 O O . GLU A 1 204 ? -15.745 -14.559 9.069 1.00 88.81 204 GLU A O 1
ATOM 1662 N N . GLY A 1 205 ? -15.311 -13.478 7.155 1.00 87.69 205 GLY A N 1
ATOM 1663 C CA . GLY A 1 205 ? -16.643 -13.610 6.565 1.00 87.69 205 GLY A CA 1
ATOM 1664 C C . GLY A 1 205 ? -17.720 -12.738 7.219 1.00 87.69 205 GLY A C 1
ATOM 1665 O O . GLY A 1 205 ? -18.896 -12.853 6.872 1.00 87.69 205 GLY A O 1
ATOM 1666 N N . SER A 1 206 ? -17.358 -11.875 8.174 1.00 91.25 206 SER A N 1
ATOM 1667 C CA . SER A 1 206 ? -18.320 -11.026 8.880 1.00 91.25 206 SER A CA 1
ATOM 1668 C C . SER A 1 206 ? -18.705 -9.766 8.100 1.00 91.25 206 SER A C 1
ATOM 1670 O O . SER A 1 206 ? -18.030 -9.337 7.157 1.00 91.25 206 SER A O 1
ATOM 1672 N N . GLU A 1 207 ? -19.781 -9.103 8.543 1.00 90.75 207 GLU A N 1
ATOM 1673 C CA . GLU A 1 207 ? -20.139 -7.780 8.019 1.00 90.75 207 GLU A CA 1
ATOM 1674 C C . GLU A 1 207 ? -19.012 -6.764 8.262 1.00 90.75 207 GLU A C 1
ATOM 1676 O O . GLU A 1 207 ? -18.752 -5.937 7.395 1.00 90.75 207 GLU A O 1
ATOM 1681 N N . GLY A 1 208 ? -18.301 -6.848 9.393 1.00 91.44 208 GLY A N 1
ATOM 1682 C CA . GLY A 1 208 ? -17.184 -5.951 9.698 1.00 91.44 208 GLY A CA 1
ATOM 1683 C C . GLY A 1 208 ? -16.080 -6.030 8.647 1.00 91.44 208 GLY A C 1
ATOM 1684 O O . GLY A 1 208 ? -15.679 -5.001 8.105 1.00 91.44 208 GLY A O 1
ATOM 1685 N N . GLU A 1 209 ? -15.654 -7.243 8.297 1.00 89.12 209 GLU A N 1
ATOM 1686 C CA . GLU A 1 209 ? -14.668 -7.462 7.234 1.00 89.12 209 GLU A CA 1
ATOM 1687 C C . GLU A 1 209 ? -15.189 -6.959 5.880 1.00 89.12 209 GLU A C 1
ATOM 1689 O O . GLU A 1 209 ? -14.520 -6.177 5.204 1.00 89.12 209 GLU A O 1
ATOM 1694 N N . THR A 1 210 ? -16.427 -7.318 5.527 1.00 88.50 210 THR A N 1
ATOM 1695 C CA . THR A 1 210 ? -17.059 -6.928 4.252 1.00 88.50 210 THR A CA 1
ATOM 1696 C C . THR A 1 210 ? -17.195 -5.408 4.108 1.00 88.50 210 THR A C 1
ATOM 1698 O O . THR A 1 210 ? -17.064 -4.862 3.013 1.00 88.50 210 THR A O 1
ATOM 1701 N N . LYS A 1 211 ? -17.452 -4.699 5.212 1.00 90.12 211 LYS A N 1
ATOM 1702 C CA . LYS A 1 211 ? -17.554 -3.232 5.259 1.00 90.12 211 LYS A CA 1
ATOM 1703 C C . LYS A 1 211 ? -16.191 -2.544 5.372 1.00 90.12 211 LYS A C 1
ATOM 1705 O O . LYS A 1 211 ? -16.137 -1.316 5.340 1.00 90.12 211 LYS A O 1
ATOM 1710 N N . GLY A 1 212 ? -15.099 -3.302 5.476 1.00 88.19 212 GLY A N 1
ATOM 1711 C CA . GLY A 1 212 ? -13.736 -2.780 5.468 1.00 88.19 212 GLY A CA 1
ATOM 1712 C C . GLY A 1 212 ? -13.202 -2.358 6.836 1.00 88.19 212 GLY A C 1
ATOM 1713 O O . GLY A 1 212 ? -12.319 -1.496 6.887 1.00 88.19 212 GLY A O 1
ATOM 1714 N N . VAL A 1 213 ? -13.704 -2.935 7.932 1.00 91.81 213 VAL A N 1
ATOM 1715 C CA . VAL A 1 213 ? -13.015 -2.907 9.234 1.00 91.81 213 VAL A CA 1
ATOM 1716 C C . VAL A 1 213 ? -11.786 -3.798 9.149 1.00 91.81 213 VAL A C 1
ATOM 1718 O O . VAL A 1 213 ? -11.863 -4.916 8.642 1.00 91.81 213 VAL A O 1
ATOM 1721 N N . LYS A 1 214 ? -10.647 -3.309 9.637 1.00 89.56 214 LYS A N 1
ATOM 1722 C CA . LYS A 1 214 ? -9.364 -4.006 9.547 1.00 89.56 214 LYS A CA 1
ATOM 1723 C C . LYS A 1 214 ? -8.643 -3.970 10.883 1.00 89.56 214 LYS A C 1
ATOM 1725 O O . LYS A 1 214 ? -8.761 -3.025 11.659 1.00 89.56 214 LYS A O 1
ATOM 1730 N N . ARG A 1 215 ? -7.837 -5.000 11.128 1.00 90.44 215 ARG A N 1
ATOM 1731 C CA . ARG A 1 215 ? -6.863 -5.002 12.223 1.00 90.44 215 ARG A CA 1
ATOM 1732 C C . ARG A 1 215 ? -5.908 -3.813 12.075 1.00 90.44 215 ARG A C 1
ATOM 1734 O O . ARG A 1 215 ? -5.463 -3.506 10.972 1.00 90.44 215 ARG A O 1
ATOM 1741 N N . GLY A 1 216 ? -5.594 -3.161 13.190 1.00 90.69 216 GLY A N 1
ATOM 1742 C CA . GLY A 1 216 ? -4.749 -1.968 13.217 1.00 90.69 216 GLY A CA 1
ATOM 1743 C C . GLY A 1 216 ? -5.468 -0.676 12.830 1.00 90.69 216 GLY A C 1
ATOM 1744 O O . GLY A 1 216 ? -4.829 0.373 12.743 1.00 90.69 216 GLY A O 1
ATOM 1745 N N . ASP A 1 217 ? -6.785 -0.706 12.616 1.00 93.69 217 ASP A N 1
ATOM 1746 C CA . ASP A 1 217 ? -7.561 0.527 12.545 1.00 93.69 217 ASP A CA 1
ATOM 1747 C C . ASP A 1 217 ? -7.649 1.187 13.922 1.00 93.69 217 ASP A C 1
ATOM 1749 O O . ASP A 1 217 ? -7.984 0.551 14.920 1.00 93.69 217 ASP A O 1
ATOM 1753 N N . LEU A 1 218 ? -7.395 2.489 13.952 1.00 95.38 218 LEU A N 1
ATOM 1754 C CA . LEU A 1 218 ? -7.679 3.377 15.064 1.00 95.38 218 LEU A CA 1
ATOM 1755 C C . LEU A 1 218 ? -9.169 3.737 15.054 1.00 95.38 218 LEU A C 1
ATOM 1757 O O . LEU A 1 218 ? -9.672 4.257 14.054 1.00 95.38 218 LEU A O 1
ATOM 1761 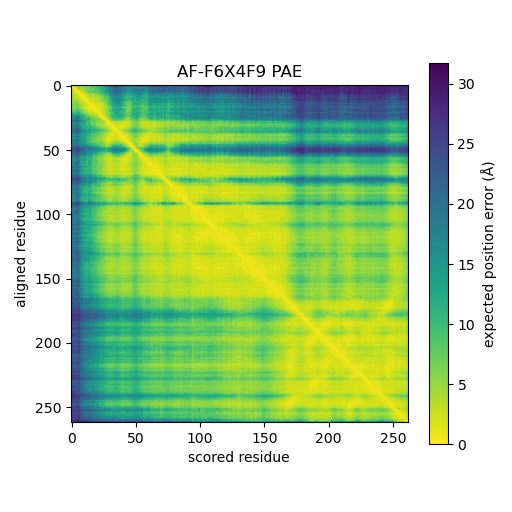N N . LEU A 1 219 ? -9.865 3.490 16.165 1.00 96.94 219 LEU A N 1
ATOM 1762 C CA . LEU A 1 219 ? -11.267 3.853 16.345 1.00 96.94 219 LEU A CA 1
ATOM 1763 C C . LEU A 1 219 ? -11.377 5.287 16.873 1.00 96.94 219 LEU A C 1
ATOM 1765 O O . LEU A 1 219 ? -11.094 5.557 18.038 1.00 96.94 219 LEU A O 1
ATOM 1769 N N . LEU A 1 220 ? -11.797 6.204 16.001 1.00 97.00 220 LEU A N 1
ATOM 1770 C CA . LEU A 1 220 ? -11.881 7.637 16.295 1.00 97.00 220 LEU A CA 1
ATOM 1771 C C . LEU A 1 220 ? -13.243 8.027 16.872 1.00 97.00 220 LEU A C 1
ATOM 1773 O O . LEU A 1 220 ? -13.324 8.818 17.812 1.00 97.00 220 LEU A O 1
ATOM 1777 N N . GLU A 1 221 ? -14.318 7.476 16.309 1.00 97.56 221 GLU A N 1
ATOM 1778 C CA . GLU A 1 221 ? -15.689 7.833 16.674 1.00 97.56 221 GLU A CA 1
ATOM 1779 C C . GLU A 1 221 ? -16.648 6.648 16.508 1.00 97.56 221 GLU A C 1
ATOM 1781 O O . GLU A 1 221 ? -16.493 5.847 15.584 1.00 97.56 221 GLU A O 1
ATOM 1786 N N . VAL A 1 222 ? -17.672 6.571 17.363 1.00 97.44 222 VAL A N 1
ATOM 1787 C CA . VAL A 1 222 ? -18.831 5.681 17.192 1.00 97.44 222 VAL A CA 1
ATOM 1788 C C . VAL A 1 222 ? -20.113 6.468 17.410 1.00 97.44 222 VAL A C 1
ATOM 1790 O O . VAL A 1 222 ? -20.316 7.030 18.485 1.00 97.44 222 VAL A O 1
ATOM 1793 N N . ASN A 1 223 ? -21.007 6.478 16.420 1.00 95.62 223 ASN A N 1
ATOM 1794 C CA . ASN A 1 223 ? -22.320 7.130 16.507 1.00 95.62 223 ASN A CA 1
ATOM 1795 C C . ASN A 1 223 ? -22.241 8.598 16.992 1.00 95.62 223 ASN A C 1
ATOM 1797 O O . ASN A 1 223 ? -23.057 9.027 17.808 1.00 95.62 223 ASN A O 1
ATOM 1801 N N . GLY A 1 224 ? -21.244 9.366 16.533 1.00 93.75 224 GLY A N 1
ATOM 1802 C CA . GLY A 1 224 ? -21.036 10.758 16.953 1.00 93.75 224 GLY A CA 1
ATOM 1803 C C . GLY A 1 224 ? -20.297 10.938 18.285 1.00 93.75 224 GLY A C 1
ATOM 1804 O O . GLY A 1 224 ? -20.090 12.070 18.714 1.00 93.75 224 GLY A O 1
ATOM 1805 N N . GLN A 1 225 ? -19.913 9.857 18.972 1.00 95.56 225 GLN A N 1
ATOM 1806 C CA . GLN A 1 225 ? -19.143 9.918 20.218 1.00 95.56 225 GLN A CA 1
ATOM 1807 C C . GLN A 1 225 ? -17.654 9.721 19.940 1.00 95.56 225 GLN A C 1
ATOM 1809 O O . GLN A 1 225 ? -17.283 8.735 19.311 1.00 95.56 225 GLN A O 1
ATOM 1814 N N . ASN A 1 226 ? -16.807 10.621 20.444 1.00 96.25 226 ASN A N 1
ATOM 1815 C CA . ASN A 1 226 ? -15.348 10.541 20.308 1.00 96.25 226 ASN A CA 1
ATOM 1816 C C . ASN A 1 226 ? -14.768 9.404 21.182 1.00 96.25 226 ASN A C 1
ATOM 1818 O O . ASN A 1 226 ? -15.108 9.289 22.362 1.00 96.25 226 ASN A O 1
ATOM 1822 N N . PHE A 1 227 ? -13.893 8.579 20.595 1.00 96.56 227 PHE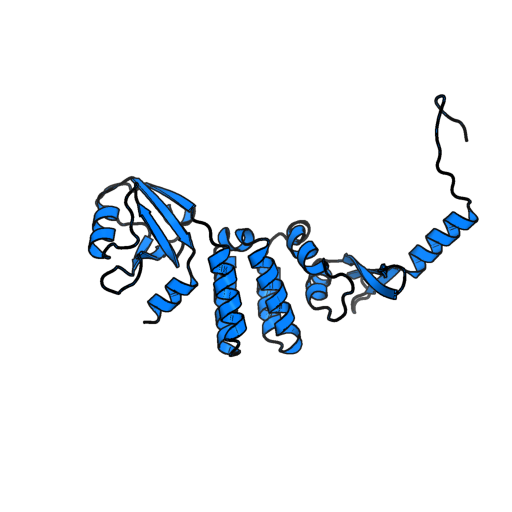 A N 1
ATOM 1823 C CA . PHE A 1 227 ? -13.269 7.401 21.216 1.00 96.56 227 PHE A CA 1
ATOM 1824 C C . PHE A 1 227 ? -11.781 7.577 21.564 1.00 96.56 227 PHE A C 1
ATOM 1826 O O . PHE A 1 227 ? -11.211 6.713 22.228 1.00 96.56 227 PHE A O 1
ATOM 1833 N N . GLU A 1 228 ? -11.150 8.696 21.199 1.00 90.69 228 GLU A N 1
ATOM 1834 C CA . GLU A 1 228 ? -9.695 8.899 21.308 1.00 90.69 228 GLU A CA 1
ATOM 1835 C C . GLU A 1 228 ? -9.170 8.850 22.750 1.00 90.69 228 GLU A C 1
ATOM 1837 O O . GLU A 1 228 ? -8.029 8.460 22.985 1.00 90.69 228 GLU A O 1
ATOM 1842 N N . LYS A 1 229 ? -9.991 9.257 23.725 1.00 92.44 229 LYS A N 1
ATOM 1843 C CA . LYS A 1 229 ? -9.615 9.349 25.150 1.00 92.44 229 LYS A CA 1
ATOM 1844 C C . LYS A 1 229 ? -10.482 8.477 26.056 1.00 92.44 229 LYS A C 1
ATOM 1846 O O . LYS A 1 229 ? -10.629 8.771 27.243 1.00 92.44 229 LYS A O 1
ATOM 1851 N N . LEU A 1 230 ? -11.115 7.446 25.500 1.00 96.00 230 LEU A N 1
ATOM 1852 C CA . LEU A 1 230 ? -11.942 6.532 26.280 1.00 96.00 230 LEU A CA 1
ATOM 1853 C C . LEU A 1 230 ? -11.116 5.402 26.888 1.00 96.00 230 LEU A C 1
ATOM 1855 O O . LEU A 1 230 ? -10.090 4.986 26.349 1.00 96.00 230 LEU A O 1
ATOM 1859 N N . THR A 1 231 ? -11.597 4.887 28.019 1.00 97.06 231 THR A N 1
ATOM 1860 C CA . THR A 1 231 ? -11.091 3.626 28.556 1.00 97.06 231 THR A CA 1
ATOM 1861 C C . THR A 1 231 ? -11.627 2.452 27.749 1.00 97.06 231 THR A C 1
ATOM 1863 O O . THR A 1 231 ? -12.720 2.549 27.175 1.00 97.06 231 THR A O 1
ATOM 1866 N N . LEU A 1 232 ? -10.908 1.326 27.734 1.00 96.50 232 LEU A N 1
ATOM 1867 C CA . LEU A 1 232 ? -11.350 0.130 27.011 1.00 96.50 232 LEU A CA 1
ATOM 1868 C C . LEU A 1 232 ? -12.724 -0.355 27.493 1.00 96.50 232 LEU A C 1
ATOM 1870 O O . LEU A 1 232 ? -13.585 -0.726 26.691 1.00 96.50 232 LEU A O 1
ATOM 1874 N N . GLU A 1 233 ? -12.959 -0.290 28.804 1.00 96.69 233 GLU A N 1
ATOM 1875 C CA . GLU A 1 233 ? -14.233 -0.654 29.428 1.00 96.69 233 GLU A CA 1
ATOM 1876 C C . GLU A 1 233 ? -15.392 0.216 28.912 1.00 96.69 233 GLU A C 1
ATOM 1878 O O . GLU A 1 233 ? -16.423 -0.305 28.477 1.00 96.69 233 GLU A O 1
ATOM 1883 N N . LYS A 1 234 ? -15.210 1.544 28.885 1.00 96.06 234 LYS A N 1
ATOM 1884 C CA . LYS A 1 234 ? -16.233 2.482 28.394 1.00 96.06 234 LYS A CA 1
ATOM 1885 C C . LYS A 1 234 ? -16.489 2.306 26.901 1.00 96.06 234 LYS A C 1
ATOM 1887 O O . LYS A 1 234 ? -17.649 2.262 26.492 1.00 96.06 234 LYS A O 1
ATOM 1892 N N . ALA A 1 235 ? -15.429 2.171 26.104 1.00 96.62 235 ALA A N 1
ATOM 1893 C CA . ALA A 1 235 ? -15.534 1.921 24.670 1.00 96.62 235 ALA A CA 1
ATOM 1894 C C . ALA A 1 235 ? -16.337 0.638 24.391 1.00 96.62 235 ALA A C 1
ATOM 1896 O O . ALA A 1 235 ? -17.277 0.647 23.594 1.00 96.62 235 ALA A O 1
ATOM 1897 N N . THR A 1 236 ? -16.041 -0.441 25.122 1.00 95.62 236 THR A N 1
ATOM 1898 C CA . THR A 1 236 ? -16.752 -1.723 25.012 1.00 95.62 236 THR A CA 1
ATOM 1899 C C . THR A 1 236 ? -18.230 -1.587 25.378 1.00 95.62 236 THR A C 1
ATOM 1901 O O . THR A 1 236 ? -19.092 -2.110 24.669 1.00 95.62 236 THR A O 1
ATOM 1904 N N . ALA A 1 237 ? -18.549 -0.865 26.456 1.00 94.62 237 ALA A N 1
ATOM 1905 C CA . ALA A 1 237 ? -19.930 -0.640 26.877 1.00 94.62 237 ALA A CA 1
ATOM 1906 C C . ALA A 1 237 ? -20.744 0.129 25.819 1.00 94.62 237 ALA A C 1
ATOM 1908 O O . ALA A 1 237 ? -21.880 -0.246 25.522 1.00 94.62 237 ALA A O 1
ATOM 1909 N N . ILE A 1 238 ? -20.161 1.168 25.209 1.00 94.75 238 ILE A N 1
ATOM 1910 C CA . ILE A 1 238 ? -20.813 1.962 24.152 1.00 94.75 238 ILE A CA 1
ATOM 1911 C C . ILE A 1 238 ? -21.061 1.113 22.900 1.00 94.75 238 ILE A C 1
ATOM 1913 O O . ILE A 1 238 ? -22.168 1.137 22.353 1.00 94.75 238 ILE A O 1
ATOM 1917 N N . LEU A 1 239 ? -20.062 0.335 22.472 1.00 95.06 239 LEU A N 1
ATOM 1918 C CA . LEU A 1 239 ? -20.173 -0.552 21.311 1.00 95.06 239 LEU A CA 1
ATOM 1919 C C . LEU A 1 239 ? -21.247 -1.625 21.519 1.00 95.06 239 LEU A C 1
ATOM 1921 O O . LEU A 1 239 ?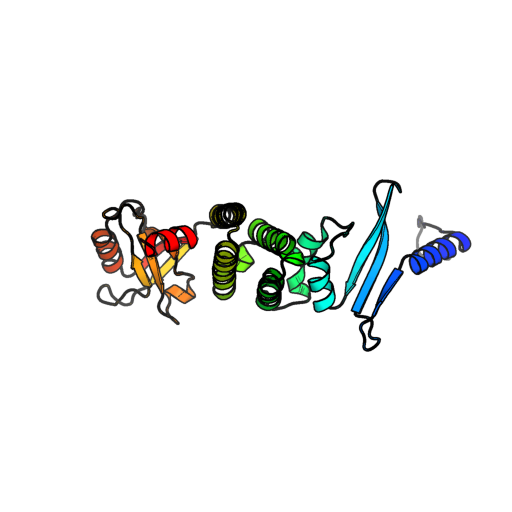 -22.051 -1.871 20.625 1.00 95.06 239 LEU A O 1
ATOM 1925 N N . LYS A 1 240 ? -21.308 -2.237 22.709 1.00 93.44 240 LYS A N 1
ATOM 1926 C CA . LYS A 1 240 ? -22.295 -3.286 23.010 1.00 93.44 240 LYS A CA 1
ATOM 1927 C C . LYS A 1 240 ? -23.724 -2.753 23.131 1.00 93.44 240 LYS A C 1
ATOM 1929 O O . LYS A 1 240 ? -24.658 -3.473 22.784 1.00 93.44 240 LYS A O 1
ATOM 1934 N N . LYS A 1 241 ? -23.909 -1.500 23.557 1.00 92.31 241 LYS A N 1
ATOM 1935 C CA . LYS A 1 241 ? -25.234 -0.891 23.758 1.00 92.31 241 LYS A CA 1
ATOM 1936 C C . LYS A 1 241 ? -26.033 -0.697 22.463 1.00 92.31 241 LYS A C 1
ATOM 1938 O O . LYS A 1 241 ? -27.257 -0.774 22.504 1.00 92.31 241 LYS A O 1
ATOM 1943 N N . ASN A 1 242 ? -25.369 -0.423 21.340 1.00 89.88 242 ASN A N 1
ATOM 1944 C CA . ASN A 1 242 ? -26.031 -0.061 20.084 1.00 89.88 242 ASN A CA 1
ATOM 1945 C C . ASN A 1 242 ? -26.025 -1.230 19.092 1.00 89.88 242 ASN A C 1
ATOM 1947 O O . ASN A 1 242 ? -25.019 -1.927 18.950 1.00 89.88 242 ASN A O 1
ATOM 1951 N N . THR A 1 243 ? -27.140 -1.436 18.393 1.00 91.75 243 THR A N 1
ATOM 1952 C CA . THR A 1 243 ? -27.243 -2.430 17.316 1.00 91.75 243 THR A CA 1
ATOM 1953 C C . THR A 1 243 ? -26.694 -1.892 16.002 1.00 91.75 243 THR A C 1
ATOM 1955 O O . THR A 1 243 ? -25.980 -2.608 15.313 1.00 91.75 243 THR A O 1
ATOM 1958 N N . GLU A 1 244 ? -26.950 -0.625 15.681 1.00 94.75 244 GLU A N 1
ATOM 1959 C CA . GLU A 1 244 ? -26.325 0.064 14.552 1.00 94.75 244 GLU A CA 1
ATOM 1960 C C . GLU A 1 244 ? -25.080 0.827 15.023 1.00 94.75 244 GLU A C 1
ATOM 1962 O O . GLU A 1 244 ? -25.132 1.648 15.948 1.00 94.75 244 GLU A O 1
ATOM 1967 N N . LEU A 1 245 ? -23.944 0.530 14.395 1.00 95.81 245 LEU A N 1
ATOM 1968 C CA . LEU A 1 245 ? -22.645 1.108 14.707 1.00 95.81 245 LEU A CA 1
ATOM 1969 C C . LEU A 1 245 ? -22.097 1.825 13.479 1.00 95.81 245 LEU A C 1
ATOM 1971 O O . LEU A 1 245 ? -21.603 1.193 12.548 1.00 95.81 245 LEU A O 1
ATOM 1975 N N . ARG A 1 246 ? -22.147 3.155 13.503 1.00 97.12 246 ARG A N 1
ATOM 1976 C CA . ARG A 1 246 ? -21.441 4.030 12.571 1.00 97.12 246 ARG A CA 1
ATOM 1977 C C . ARG A 1 246 ? -20.063 4.340 13.147 1.00 97.12 246 ARG A C 1
ATOM 1979 O O . ARG A 1 246 ? -19.940 5.184 14.033 1.00 97.12 246 ARG A O 1
ATOM 1986 N N . LEU A 1 247 ? -19.050 3.628 12.667 1.00 97.44 247 LEU A N 1
ATOM 1987 C CA . LEU A 1 247 ? -17.663 3.728 13.114 1.00 97.44 247 LEU A CA 1
ATOM 1988 C C . LEU A 1 247 ? -16.887 4.674 12.199 1.00 97.44 247 LEU A C 1
ATOM 1990 O O . LEU A 1 247 ? -16.927 4.504 10.982 1.00 97.44 247 LEU A O 1
ATOM 1994 N N . THR A 1 248 ? -16.128 5.605 12.766 1.00 97.44 248 THR A N 1
ATOM 1995 C CA . THR A 1 248 ? -15.095 6.352 12.038 1.00 97.44 248 THR A CA 1
ATOM 1996 C C . THR A 1 248 ? -13.735 5.761 12.391 1.00 97.44 248 THR A C 1
ATOM 1998 O O . THR A 1 248 ? -13.307 5.806 13.546 1.00 97.44 248 THR A O 1
ATOM 2001 N N . LEU A 1 249 ? -13.075 5.180 11.392 1.00 95.44 249 LEU A N 1
ATOM 2002 C CA . LEU A 1 249 ? -11.839 4.413 11.509 1.00 95.44 249 LEU A CA 1
ATOM 2003 C C . LEU A 1 249 ? -10.727 5.076 10.702 1.00 95.44 249 LEU A C 1
ATOM 2005 O O . LEU A 1 249 ? -10.983 5.625 9.633 1.00 95.44 249 LEU A O 1
ATOM 2009 N N . LYS A 1 250 ? -9.484 4.976 11.165 1.00 93.19 250 LYS A N 1
ATOM 2010 C CA . LYS A 1 250 ? -8.303 5.356 10.382 1.00 93.19 250 LYS A CA 1
ATOM 2011 C C . LYS A 1 250 ? -7.255 4.262 10.486 1.00 93.19 250 LYS A C 1
ATOM 2013 O O . LYS A 1 250 ? -6.879 3.881 11.589 1.00 93.19 250 LYS A O 1
ATOM 2018 N N . THR A 1 251 ? -6.747 3.778 9.359 1.00 89.88 251 THR A N 1
ATOM 2019 C CA . THR A 1 251 ? -5.709 2.744 9.384 1.00 89.88 251 THR A CA 1
ATOM 2020 C C . THR A 1 251 ? -4.426 3.295 10.002 1.00 89.88 251 THR A C 1
ATOM 2022 O O . THR A 1 251 ? -3.889 4.312 9.567 1.00 89.88 251 THR A O 1
ATOM 2025 N N . SER A 1 252 ? -3.951 2.634 11.056 1.00 89.81 252 SER A N 1
ATOM 2026 C CA . SER A 1 252 ? -2.757 3.023 11.808 1.00 89.81 252 SER A CA 1
ATOM 2027 C C . SER A 1 252 ? -2.017 1.767 12.277 1.00 89.81 252 SER A C 1
ATOM 2029 O O . SER A 1 252 ? -1.756 1.538 13.456 1.00 89.81 252 SER A O 1
ATOM 2031 N N . LEU A 1 253 ? -1.698 0.921 11.297 1.00 81.94 253 LEU A N 1
ATOM 2032 C CA . LEU A 1 253 ? -1.165 -0.424 11.498 1.00 81.94 253 LEU A CA 1
ATOM 2033 C C . LEU A 1 253 ? 0.141 -0.451 12.306 1.00 81.94 253 LEU A C 1
ATOM 2035 O O . LEU A 1 253 ? 0.323 -1.319 13.153 1.00 81.94 253 LEU A O 1
ATOM 2039 N N . PHE A 1 254 ? 1.023 0.521 12.078 1.00 81.44 254 PHE A N 1
ATOM 2040 C CA . PHE A 1 254 ? 2.344 0.573 12.710 1.00 81.44 254 PHE A CA 1
ATOM 2041 C C . PHE A 1 254 ? 2.280 1.020 14.171 1.00 81.44 254 PHE A C 1
ATOM 2043 O O . PHE A 1 254 ? 2.829 0.347 15.036 1.00 81.44 254 PHE A O 1
ATOM 2050 N N . ALA A 1 255 ? 1.519 2.077 14.474 1.00 85.00 255 ALA A N 1
ATOM 2051 C CA . ALA A 1 255 ? 1.283 2.492 15.859 1.00 85.00 255 ALA A CA 1
ATOM 2052 C C . ALA A 1 255 ? 0.551 1.397 16.657 1.00 85.00 255 ALA A C 1
ATOM 2054 O O . ALA A 1 255 ? 0.820 1.183 17.837 1.00 85.00 255 ALA A O 1
ATOM 2055 N N . PHE A 1 256 ? -0.342 0.652 15.998 1.00 87.06 256 PHE A N 1
ATOM 2056 C CA . PHE A 1 256 ? -0.961 -0.532 16.582 1.00 87.06 256 PHE A CA 1
ATOM 2057 C C . PHE A 1 256 ? 0.061 -1.638 16.896 1.00 87.06 256 PHE A C 1
ATOM 2059 O O . PHE A 1 256 ? -0.004 -2.227 17.972 1.00 87.06 256 PHE A O 1
ATOM 2066 N N . LYS A 1 257 ? 1.013 -1.925 15.998 1.00 84.69 257 LYS A N 1
ATOM 2067 C CA . LYS A 1 257 ? 2.079 -2.910 16.255 1.00 84.69 257 LYS A CA 1
ATOM 2068 C C . LYS A 1 257 ? 2.973 -2.509 17.427 1.00 84.69 257 LYS A C 1
ATOM 2070 O O . LYS A 1 257 ? 3.278 -3.369 18.250 1.00 84.69 257 LYS A O 1
ATOM 2075 N N . GLU A 1 258 ? 3.360 -1.236 17.513 1.00 83.31 258 GLU A N 1
ATOM 2076 C CA . GLU A 1 258 ? 4.127 -0.705 18.649 1.00 83.31 258 GLU A CA 1
ATOM 2077 C C . GLU A 1 258 ? 3.373 -0.946 19.964 1.00 83.31 258 GLU A C 1
ATOM 2079 O O . GLU A 1 258 ? 3.929 -1.548 20.875 1.00 83.31 258 GLU A O 1
ATOM 2084 N N . MET A 1 259 ? 2.077 -0.616 20.014 1.00 87.44 259 MET A N 1
ATOM 2085 C CA . MET A 1 259 ? 1.224 -0.882 21.181 1.00 87.44 259 MET A CA 1
ATOM 2086 C C . MET A 1 259 ? 1.149 -2.370 21.551 1.00 87.44 259 MET A C 1
ATOM 2088 O O . MET A 1 259 ? 1.118 -2.712 22.726 1.00 87.44 259 MET A O 1
ATOM 2092 N N . VAL A 1 260 ? 1.045 -3.267 20.567 1.00 86.31 260 VAL A N 1
ATOM 2093 C CA . VAL A 1 260 ? 0.938 -4.719 20.813 1.00 86.31 260 VAL A CA 1
ATOM 2094 C C . VAL A 1 260 ? 2.270 -5.325 21.270 1.00 86.31 260 VAL A C 1
ATOM 2096 O O . VAL A 1 260 ? 2.277 -6.417 21.835 1.00 86.31 260 VAL A O 1
ATOM 2099 N N . SER A 1 261 ? 3.383 -4.640 21.008 1.00 80.94 261 SER A N 1
ATOM 2100 C CA . SER A 1 261 ? 4.729 -5.091 21.372 1.00 80.94 261 SER A CA 1
ATOM 2101 C C . SER A 1 261 ? 5.156 -4.665 22.786 1.00 80.94 261 SER A C 1
ATOM 2103 O O . SER A 1 261 ? 6.188 -5.148 23.252 1.00 80.94 261 SER A O 1
ATOM 2105 N N . GLU A 1 262 ? 4.391 -3.787 23.449 1.00 66.56 262 GLU A N 1
ATOM 2106 C CA . GLU A 1 262 ? 4.540 -3.411 24.870 1.00 66.56 262 GLU A CA 1
ATOM 2107 C C . GLU A 1 262 ? 3.795 -4.364 25.819 1.00 66.56 262 GLU A C 1
ATOM 2109 O O . GLU A 1 262 ? 4.377 -4.691 26.881 1.00 66.56 262 GLU A O 1
#

Mean predicted aligned error: 8.33 Å

InterPro domains:
  IPR000651 Ras-like guanine nucleotide exchange factor, N-terminal [PF00618] (59-143)
  IPR000651 Ras-like guanine nucleotide exchange factor, N-terminal [PS50212] (54-170)
  IPR000651 Ras-like guanine nucleotide exchange factor, N-terminal [SM00229] (54-166)
  IPR000651 Ras-like guanine nucleotide exchange factor, N-terminal [cd06224] (64-149)
  IPR001478 PDZ domain [PF00595] (172-249)
  IPR001478 PDZ domain [PS50106] (171-241)
  IPR001478 PDZ domain [SM00228] (181-253)
  IPR023578 Ras guanine nucleotide exchange factor domain superfamily [SSF48366] (51-204)
  IPR036034 PDZ superfamily [G3DSA:2.30.42.10] (159-255)
  IPR036034 PDZ superfamily [SSF50156] (181-249)
  IPR051109 Membrane-associated multiprotein complex regulator [PTHR14063] (142-259)

Secondary structure (DSSP, 8-state):
---SSTT-------HHHHHHHHHHHHHTEEEEE-TTS-EEEEEEEEEETTTTEEEEEEEEE-HHHHHHHTT-SS-S-SSHHHHHHHHGGGT-S-HHHHHHHHHHHHTSTTTHHHHHHHHHHHHHHHTHHHHT-HHHHHHHHHHHHHHHHTT-HHHHHHHHHHHHHH--EEEEEEE-S-SSSPPSEEEEEEGGGTEEEEEEEE-TTSHHHHTT--TTEEEEEETTEE-TT--HHHHHHHHHH-SEEEEEEEE-HHHHHHHHH-

Solvent-accessible surface area (backbone atoms only — not comparable to full-atom values): 15015 Å² total; per-residue (Å²): 138,85,79,94,60,84,90,78,83,79,91,83,72,57,68,70,58,49,51,49,54,53,49,53,54,56,73,29,50,44,81,39,61,49,98,88,67,49,82,37,34,35,30,36,55,43,71,37,89,93,65,81,45,73,46,56,38,83,76,51,53,44,67,67,52,54,58,56,52,67,70,54,90,82,57,71,54,80,54,50,63,58,55,44,71,74,46,43,68,82,76,42,94,51,71,64,63,57,52,52,50,42,58,58,42,41,75,38,78,91,42,26,70,52,38,52,51,53,51,52,50,42,46,72,76,45,40,62,69,31,77,78,28,72,71,43,43,51,48,55,53,54,49,48,52,50,28,58,75,69,67,35,62,71,58,42,52,52,51,55,49,50,52,54,73,61,45,57,76,46,76,37,75,45,78,48,98,40,48,85,53,82,72,47,52,42,75,43,63,4,41,88,74,78,30,50,30,27,28,66,40,53,40,86,93,27,68,37,41,75,59,66,54,49,59,21,19,34,40,46,28,49,74,90,40,78,30,60,78,33,39,49,69,58,51,49,52,57,58,41,68,42,33,68,43,43,34,32,34,27,59,35,52,64,66,41,49,57,62,72,72,108

Nearest PDB structures (foldseek):
  2pkt-assembly1_A  TM=9.313E-01  e=9.878E-06  Homo sapiens
  6xa6-assembly2_A  TM=9.135E-01  e=9.878E-06  Homo sapiens
  5f3x-assembly2_C  TM=5.189E-01  e=2.015E-07  Homo sapiens
  3k1r-assembly1_A  TM=5.196E-01  e=6.847E-07  Homo sapiens
  5f3x-assembly1_A  TM=4.252E-01  e=4.151E-07  Homo sapiens

Organism: Ciona intestinalis (NCBI:txid7719)

pLDDT: mean 89.88, std 7.14, range [61.81, 97.62]